Protein AF-K2C8Y6-F1 (afdb_monomer_lite)

Sequence (229 aa):
YFLHGQFRGISYVGRDLIVQPLYLADSTSARYFTDPDEKSTFIKLINKLEKRHLTRNTAPSPVMAKYSRISYDYFTNNYNLIDELFSQDIYPPEIADSDYQSDDLMFNIAKTLILNEPKANLTLYVWKITSYFATPWIFFAFLITLIAIVFRVLIDRDWQPSMKQLFIIASFLFILVNAIIVAIFQTYSPRYFYYTYFLFFCLSGLLANEFLQYRSAIKLEAMPESVKS

Radius of gyration: 24.09 Å; chains: 1; bounding box: 69×44×69 Å

Foldseek 3Di:
DVPPPDPPDDDLQLLLLLLQLLLADAQVLLVLDPDPLLSVLSNVLNVVCLVVLSHQPNPPDPCSVVDLLNVLVSCQVCVVVSSVCCVPPQPDCPRDVDPNVSSVSSNVNSVSSCVVPVVSLVSSLVSQLCVVLVHVVSVVVLVVVLVVLVVCCVVCVVDDDDPVRVLVNVLSVVLNVLSNVCSNRHGDDCVSCPVNVVSVVVVVVVVVVVVVVVVVVVVLVPDDPVPND

pLDDT: mean 84.03, std 13.52, range [35.12, 97.81]

Structure (mmCIF, N/CA/C/O backbone):
data_AF-K2C8Y6-F1
#
_entry.id   AF-K2C8Y6-F1
#
loop_
_atom_site.group_PDB
_atom_site.id
_atom_site.type_symbol
_atom_site.label_atom_id
_atom_site.label_alt_id
_atom_site.label_comp_id
_atom_site.label_asym_id
_atom_site.label_entity_id
_atom_site.label_seq_id
_atom_site.pdbx_PDB_ins_code
_atom_site.Cartn_x
_atom_site.Cartn_y
_atom_site.Cartn_z
_atom_site.occupancy
_atom_site.B_iso_or_equiv
_atom_site.auth_seq_id
_atom_site.auth_comp_id
_atom_site.auth_asym_id
_atom_site.auth_atom_id
_atom_site.pdbx_PDB_model_num
ATOM 1 N N . TYR A 1 1 ? -8.944 -22.364 -11.834 1.00 49.22 1 TYR A N 1
ATOM 2 C CA . TYR A 1 1 ? -9.832 -21.489 -12.628 1.00 49.22 1 TYR A CA 1
ATOM 3 C C . TYR A 1 1 ? -10.462 -22.245 -13.794 1.00 49.22 1 TYR A C 1
ATOM 5 O O . TYR A 1 1 ? -11.640 -22.549 -13.705 1.00 49.22 1 TYR A O 1
ATOM 13 N N . PHE A 1 2 ? -9.688 -22.685 -14.794 1.00 35.12 2 PHE A N 1
ATOM 14 C CA . PHE A 1 2 ? -10.216 -23.454 -15.938 1.00 35.12 2 PHE A CA 1
ATOM 15 C C . PHE A 1 2 ? -10.750 -24.863 -15.620 1.00 35.12 2 PHE A C 1
ATOM 17 O O . PHE A 1 2 ? -11.388 -25.470 -16.468 1.00 35.12 2 PHE A O 1
ATOM 24 N N . LEU A 1 3 ? -10.517 -25.384 -14.410 1.00 44.06 3 LEU A N 1
ATOM 25 C CA . LEU A 1 3 ? -10.924 -26.745 -14.044 1.00 44.06 3 LEU A CA 1
ATOM 26 C C . LEU A 1 3 ? -12.038 -26.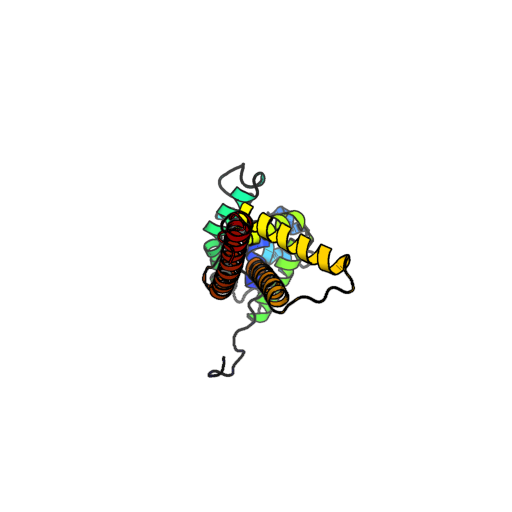824 -12.990 1.00 44.06 3 LEU A C 1
ATOM 28 O O . LEU A 1 3 ? -12.599 -27.901 -12.827 1.00 44.06 3 LEU A O 1
ATOM 32 N N . HIS A 1 4 ? -12.349 -25.755 -12.240 1.00 42.56 4 HIS A N 1
ATOM 33 C CA . HIS A 1 4 ? -13.195 -25.872 -11.028 1.00 42.56 4 HIS A CA 1
ATOM 34 C C . HIS A 1 4 ? -14.391 -24.907 -10.952 1.00 42.56 4 HIS A C 1
ATOM 36 O O . HIS A 1 4 ? -15.096 -24.928 -9.953 1.00 42.56 4 HIS A O 1
ATOM 42 N N . GLY A 1 5 ? -14.651 -24.102 -11.992 1.00 38.34 5 GLY A N 1
ATOM 43 C CA . GLY A 1 5 ? -15.989 -23.586 -12.340 1.00 38.34 5 GLY A CA 1
ATOM 44 C C . GLY A 1 5 ? -16.867 -22.925 -11.264 1.00 38.34 5 GLY A C 1
ATOM 45 O O . GLY A 1 5 ? -18.069 -22.823 -11.481 1.00 38.34 5 GLY A O 1
ATOM 46 N N . GLN A 1 6 ? -16.338 -22.497 -10.116 1.00 36.56 6 GLN A N 1
ATOM 47 C CA . GLN A 1 6 ? -17.143 -21.936 -9.032 1.00 36.56 6 GLN A CA 1
ATOM 48 C C . GLN A 1 6 ? -16.459 -20.718 -8.406 1.00 36.56 6 GLN A C 1
ATOM 50 O O . GLN A 1 6 ? -15.418 -20.831 -7.761 1.00 36.56 6 GLN A O 1
ATOM 55 N N . PHE A 1 7 ? -17.098 -19.554 -8.549 1.00 46.53 7 PHE A N 1
ATOM 56 C CA . PHE A 1 7 ? -16.970 -18.440 -7.609 1.00 46.53 7 PHE A CA 1
ATOM 57 C C . PHE A 1 7 ? -17.699 -18.842 -6.318 1.00 46.53 7 PHE A C 1
ATOM 59 O O . PHE A 1 7 ? -18.855 -18.490 -6.119 1.00 46.53 7 PHE A O 1
ATOM 66 N N . ARG A 1 8 ? -17.078 -19.682 -5.484 1.00 41.47 8 ARG A N 1
ATOM 67 C CA . ARG A 1 8 ? -17.631 -20.054 -4.165 1.00 41.47 8 ARG A CA 1
ATOM 68 C C . ARG A 1 8 ? -16.920 -19.397 -2.985 1.00 41.47 8 ARG A C 1
ATOM 70 O O . ARG A 1 8 ? -17.341 -19.598 -1.856 1.00 41.47 8 ARG A O 1
ATOM 77 N N . GLY A 1 9 ? -15.876 -18.612 -3.236 1.00 49.94 9 GLY A N 1
ATOM 78 C CA . GLY A 1 9 ? -15.309 -17.733 -2.220 1.00 49.94 9 GLY A CA 1
ATOM 79 C C . GLY A 1 9 ? -16.060 -16.412 -2.235 1.00 49.94 9 GLY A C 1
ATOM 80 O O . GLY A 1 9 ? -16.122 -15.765 -3.281 1.00 49.94 9 GLY A O 1
ATOM 81 N N . ILE A 1 10 ? -16.630 -16.025 -1.099 1.00 56.31 10 ILE A N 1
ATOM 82 C CA . ILE A 1 10 ? -17.070 -14.649 -0.881 1.00 56.31 10 ILE A CA 1
ATOM 83 C C . ILE A 1 10 ? -15.837 -13.759 -1.064 1.00 56.31 10 ILE A C 1
ATOM 85 O O . ILE A 1 10 ? -14.724 -14.128 -0.688 1.00 56.31 10 ILE A O 1
ATOM 89 N N . SER A 1 11 ? -16.013 -12.630 -1.742 1.00 61.75 11 SER A N 1
ATOM 90 C CA . SER A 1 11 ? -14.946 -11.653 -1.917 1.00 61.75 11 SER A CA 1
ATOM 91 C C . SER A 1 11 ? -14.617 -11.067 -0.544 1.00 61.75 11 SER A C 1
ATOM 93 O O . SER A 1 11 ? -15.421 -10.304 -0.040 1.00 61.75 11 SER A O 1
ATOM 95 N N . TYR A 1 12 ? -13.479 -11.425 0.057 1.00 77.06 12 TYR A N 1
ATOM 96 C CA . TYR A 1 12 ? -13.045 -10.931 1.378 1.00 77.06 12 TYR A CA 1
ATOM 97 C C . TYR A 1 12 ? -12.349 -9.561 1.282 1.00 77.06 12 TYR A C 1
ATOM 99 O O . TYR A 1 12 ? -11.247 -9.352 1.794 1.00 77.06 12 TYR A O 1
ATOM 107 N N . VAL A 1 13 ? -12.954 -8.641 0.530 1.00 85.62 13 VAL A N 1
ATOM 108 C CA . VAL A 1 13 ? -12.348 -7.343 0.209 1.00 85.62 13 VAL A CA 1
ATOM 109 C C . VAL A 1 13 ? -12.362 -6.428 1.423 1.00 85.62 13 VAL A C 1
ATOM 111 O O . VAL A 1 13 ? -11.361 -5.759 1.680 1.00 85.62 13 VAL A O 1
ATOM 114 N N . GLY A 1 14 ? -13.458 -6.407 2.182 1.00 87.56 14 GLY A N 1
ATOM 115 C CA . GLY A 1 14 ? -13.538 -5.669 3.436 1.00 87.56 14 GLY A CA 1
ATOM 116 C C . GLY A 1 14 ? -12.477 -6.129 4.426 1.00 87.56 14 GLY A C 1
ATOM 117 O O . GLY A 1 14 ? -11.755 -5.296 4.979 1.00 87.56 14 GLY A O 1
ATOM 118 N N . ARG A 1 15 ? -12.304 -7.446 4.570 1.00 84.75 15 ARG A N 1
ATOM 119 C CA . ARG A 1 15 ? -11.255 -8.025 5.419 1.00 84.75 15 ARG A CA 1
ATOM 120 C C . ARG A 1 15 ? -9.846 -7.595 4.999 1.00 84.75 15 ARG A C 1
ATOM 122 O O . ARG A 1 15 ? -9.072 -7.163 5.848 1.00 84.75 15 ARG A O 1
ATOM 129 N N . ASP A 1 16 ? -9.502 -7.682 3.718 1.00 86.81 16 ASP A N 1
ATOM 130 C CA . ASP A 1 16 ? -8.158 -7.303 3.259 1.00 86.81 16 ASP A CA 1
ATOM 131 C C . ASP A 1 16 ? -7.907 -5.787 3.413 1.00 86.81 16 ASP A C 1
ATOM 133 O O . ASP A 1 16 ? -6.801 -5.351 3.751 1.00 86.81 16 ASP A O 1
ATOM 137 N N . LEU A 1 17 ? -8.941 -4.963 3.204 1.00 90.75 17 LEU A N 1
ATOM 138 C CA . LEU A 1 17 ? -8.839 -3.504 3.258 1.00 90.75 17 LEU A CA 1
ATOM 139 C C . LEU A 1 17 ? -8.790 -2.931 4.677 1.00 90.75 17 LEU A C 1
ATOM 141 O O . LEU A 1 17 ? -8.226 -1.851 4.855 1.00 90.75 17 LEU A O 1
ATOM 145 N N . ILE A 1 18 ? -9.363 -3.602 5.680 1.00 91.69 18 ILE A N 1
ATOM 146 C CA . ILE A 1 18 ? -9.527 -3.036 7.030 1.00 91.69 18 ILE A CA 1
ATOM 147 C C . ILE A 1 18 ? -8.229 -3.014 7.854 1.00 91.69 18 ILE A C 1
ATOM 149 O O . ILE A 1 18 ? -8.060 -2.168 8.735 1.00 91.69 18 ILE A O 1
ATOM 153 N N . VAL A 1 19 ? -7.275 -3.898 7.547 1.00 92.56 19 VAL A N 1
ATOM 154 C CA . VAL A 1 19 ? -6.048 -4.107 8.338 1.00 92.56 19 VAL A CA 1
ATOM 155 C C . VAL A 1 19 ? -5.219 -2.826 8.487 1.00 92.56 19 VAL A C 1
ATOM 157 O O . VAL A 1 19 ? -4.841 -2.432 9.591 1.00 92.56 19 VAL A O 1
ATOM 160 N N . GLN A 1 20 ? -4.938 -2.150 7.373 1.00 94.56 20 GLN A N 1
ATOM 161 C CA . GLN A 1 20 ? -4.154 -0.913 7.360 1.00 94.56 20 GLN A CA 1
ATOM 162 C C . GLN A 1 20 ? -4.838 0.256 8.097 1.00 94.56 20 GLN A C 1
ATOM 164 O O . GLN A 1 20 ? -4.192 0.860 8.957 1.00 94.56 20 GLN A O 1
ATOM 169 N N . PRO A 1 21 ? -6.094 0.627 7.787 1.00 95.31 21 PRO A N 1
ATOM 170 C CA . PRO A 1 21 ? -6.748 1.729 8.476 1.00 95.31 21 PRO A CA 1
ATOM 171 C C . PRO A 1 21 ? -6.904 1.471 9.978 1.00 95.31 21 PRO A C 1
ATOM 173 O O . PRO A 1 21 ? -6.733 2.408 10.753 1.00 95.31 21 PRO A O 1
ATOM 176 N N . LEU A 1 22 ? -7.136 0.227 10.413 1.00 94.19 22 LEU A N 1
ATOM 177 C CA . LEU A 1 22 ? -7.167 -0.104 11.842 1.00 94.19 22 LEU A CA 1
ATOM 178 C C . LEU A 1 22 ? -5.806 0.019 12.520 1.00 94.19 22 LEU A C 1
ATOM 180 O O . LEU A 1 22 ? -5.734 0.530 13.633 1.00 94.19 22 LEU A O 1
ATOM 184 N N . TYR A 1 23 ? -4.725 -0.393 11.852 1.00 94.62 23 TYR A N 1
ATOM 185 C CA . TYR A 1 23 ? -3.371 -0.154 12.354 1.00 94.62 23 TYR A CA 1
ATOM 186 C C . TYR A 1 23 ? -3.110 1.344 12.598 1.00 94.62 23 TYR A C 1
ATOM 188 O O . TYR A 1 23 ? -2.446 1.713 13.568 1.00 94.62 23 TYR A O 1
ATOM 196 N N . LEU A 1 24 ? -3.622 2.210 11.719 1.00 94.50 24 LEU A N 1
ATOM 197 C CA . LEU A 1 24 ? -3.427 3.660 11.790 1.00 94.50 24 LEU A CA 1
ATOM 198 C C . LEU A 1 24 ? -4.369 4.370 12.773 1.00 94.50 24 LEU A C 1
ATOM 200 O O . LEU A 1 24 ? -4.043 5.481 13.200 1.00 94.50 24 LEU A O 1
ATOM 204 N N . ALA A 1 25 ? -5.507 3.757 13.096 1.00 95.12 25 ALA A N 1
ATOM 205 C CA . ALA A 1 25 ? -6.533 4.307 13.970 1.00 95.12 25 ALA A CA 1
ATOM 206 C C . ALA A 1 25 ? -6.161 4.217 15.463 1.00 95.12 25 ALA A C 1
ATOM 208 O O . ALA A 1 25 ? -5.199 3.562 15.869 1.00 95.12 25 ALA A O 1
ATOM 209 N N . ASP A 1 26 ? -6.966 4.889 16.281 1.00 94.00 26 ASP A N 1
ATOM 210 C CA . ASP A 1 26 ? -6.971 4.809 17.742 1.00 94.00 26 ASP A CA 1
ATOM 211 C C . ASP A 1 26 ? -8.402 4.912 18.281 1.00 94.00 26 ASP A C 1
ATOM 213 O O . ASP A 1 26 ? -9.347 5.169 17.526 1.00 94.00 26 ASP A O 1
ATOM 217 N N . SER A 1 27 ? -8.576 4.741 19.591 1.00 93.62 27 SER A N 1
ATOM 218 C CA . SER A 1 27 ? -9.888 4.834 20.245 1.00 93.62 27 SER A CA 1
ATOM 219 C C . SER A 1 27 ? -10.672 6.120 19.920 1.00 93.62 27 SER A C 1
ATOM 221 O O . SER A 1 27 ? -11.904 6.092 19.855 1.00 93.62 27 SER A O 1
ATOM 223 N N . THR A 1 28 ? -9.999 7.241 19.627 1.00 95.94 28 THR A N 1
ATOM 224 C CA . THR A 1 28 ? -10.656 8.517 19.295 1.00 95.94 28 THR A CA 1
ATOM 225 C C . THR A 1 28 ? -11.308 8.509 17.913 1.00 95.94 28 THR A C 1
ATOM 227 O O . THR A 1 28 ? -12.266 9.251 17.678 1.00 95.94 28 THR A O 1
ATOM 230 N N . SER A 1 29 ? -10.864 7.615 17.025 1.00 96.94 29 SER A N 1
ATOM 231 C CA . SER A 1 29 ? -11.430 7.418 15.685 1.00 96.94 29 SER A CA 1
ATOM 232 C C . SER A 1 29 ? -12.867 6.879 15.723 1.00 96.94 29 SER A C 1
ATOM 234 O O . SER A 1 29 ? -13.591 6.993 14.738 1.00 96.94 29 SER A O 1
ATOM 236 N N . ALA A 1 30 ? -13.346 6.404 16.882 1.00 97.25 30 ALA A N 1
ATOM 237 C CA . ALA A 1 30 ? -14.742 6.009 17.089 1.00 97.25 30 ALA A CA 1
ATOM 238 C C . ALA A 1 30 ? -15.748 7.144 16.802 1.00 97.25 30 ALA A C 1
ATOM 240 O O . ALA A 1 30 ? -16.928 6.885 16.570 1.00 97.25 30 ALA A O 1
ATOM 241 N N . ARG A 1 31 ? -15.299 8.409 16.822 1.00 97.62 31 ARG A N 1
ATOM 242 C CA . ARG A 1 31 ? -16.118 9.582 16.475 1.00 97.62 31 ARG A CA 1
ATOM 243 C C . ARG A 1 31 ? -16.479 9.671 14.989 1.00 97.62 31 ARG A C 1
ATOM 245 O O . ARG A 1 31 ? -17.378 10.430 14.651 1.00 97.62 31 ARG A O 1
ATOM 252 N N . TYR A 1 32 ? -15.768 8.948 14.120 1.00 97.81 32 TYR A N 1
ATOM 253 C CA . TYR A 1 32 ? -16.000 8.966 12.673 1.00 97.81 32 TYR A CA 1
ATOM 254 C C . TYR A 1 32 ? -17.232 8.151 12.261 1.00 97.81 32 TYR A C 1
ATOM 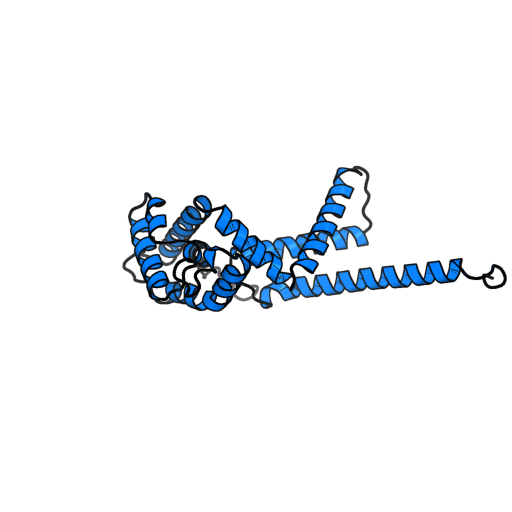256 O O . TYR A 1 32 ? -17.750 8.348 11.166 1.00 97.81 32 TYR A O 1
ATOM 264 N N . PHE A 1 33 ? -17.712 7.264 13.134 1.00 97.50 33 PHE A N 1
ATOM 265 C CA . PHE A 1 33 ? -18.804 6.342 12.842 1.00 97.50 33 PHE A CA 1
ATOM 266 C C . PHE A 1 33 ? -20.137 6.887 13.352 1.00 97.50 33 PHE A C 1
ATOM 268 O O . PHE A 1 33 ? -20.307 7.139 14.550 1.00 97.50 33 PHE A O 1
ATOM 275 N N . THR A 1 34 ? -21.083 7.050 12.429 1.00 96.25 34 THR A N 1
ATOM 276 C CA . THR A 1 34 ? -22.482 7.384 12.731 1.00 96.25 34 THR A CA 1
ATOM 277 C C . THR A 1 34 ? -23.330 6.139 12.948 1.00 96.25 34 THR A C 1
ATOM 279 O O . THR A 1 34 ? -24.248 6.171 13.763 1.00 96.25 34 THR A O 1
ATOM 282 N N . ASP A 1 35 ? -23.017 5.060 12.232 1.00 94.81 35 ASP A N 1
ATOM 283 C CA . ASP A 1 35 ? -23.701 3.782 12.361 1.00 94.81 35 ASP A CA 1
ATOM 284 C C . ASP A 1 35 ? -23.308 3.090 13.688 1.00 94.81 35 ASP A C 1
ATOM 286 O O . ASP A 1 35 ? -22.114 2.999 14.010 1.00 94.81 35 ASP A O 1
ATOM 290 N N . PRO A 1 36 ? -24.284 2.658 14.510 1.00 92.88 36 PRO A N 1
ATOM 291 C CA . PRO A 1 36 ? -24.007 2.074 15.818 1.00 92.88 36 PRO A CA 1
ATOM 292 C C . PRO A 1 36 ? -23.311 0.709 15.734 1.00 92.88 36 PRO A C 1
ATOM 294 O O . PRO A 1 36 ? -22.500 0.406 16.617 1.00 92.88 36 PRO A O 1
ATOM 297 N N . ASP A 1 37 ? -23.567 -0.079 14.690 1.00 89.94 37 ASP A N 1
ATOM 298 C CA . ASP A 1 37 ? -22.998 -1.415 14.510 1.00 89.94 37 ASP A CA 1
ATOM 299 C C . ASP A 1 37 ? -21.550 -1.318 14.024 1.00 89.94 37 ASP A C 1
ATOM 301 O O . ASP A 1 37 ? -20.662 -1.957 14.601 1.00 89.94 37 ASP A O 1
ATOM 305 N N . GLU A 1 38 ? -21.269 -0.427 13.066 1.00 92.94 38 GLU A N 1
ATOM 306 C CA . GLU A 1 38 ? -19.902 -0.078 12.659 1.00 92.94 38 GLU A CA 1
ATOM 307 C C . GLU A 1 38 ? -19.092 0.436 13.849 1.00 92.94 38 GLU A C 1
ATOM 309 O O . GLU A 1 38 ? -17.972 -0.019 14.092 1.00 92.94 38 GLU A O 1
ATOM 314 N N . LYS A 1 39 ? -19.665 1.358 14.634 1.00 95.25 39 LYS A N 1
ATOM 315 C CA . LYS A 1 39 ? -18.992 1.962 15.788 1.00 95.25 39 LYS A CA 1
ATOM 316 C C . LYS A 1 39 ? -18.701 0.943 16.884 1.00 95.25 39 LYS A C 1
ATOM 318 O O . LYS A 1 39 ? -17.586 0.905 17.406 1.00 95.25 39 LYS A O 1
ATOM 323 N N . SER A 1 40 ? -19.695 0.136 17.252 1.00 91.94 40 SER A N 1
ATOM 324 C CA . SER A 1 40 ? -19.560 -0.922 18.258 1.00 91.94 40 SER A CA 1
ATOM 325 C C . SER A 1 40 ? -18.496 -1.930 17.838 1.00 91.94 40 SER A C 1
ATOM 327 O O . SER A 1 40 ? -17.604 -2.267 18.623 1.00 91.94 40 SER A O 1
ATOM 329 N N . THR A 1 41 ? -18.533 -2.342 16.571 1.00 89.94 41 THR A N 1
ATOM 330 C CA . THR A 1 41 ? -17.548 -3.250 15.988 1.00 89.94 41 THR A CA 1
ATOM 331 C C . THR A 1 41 ? -16.164 -2.623 16.024 1.00 89.94 41 THR A C 1
ATOM 333 O O . THR A 1 41 ? -15.279 -3.183 16.664 1.00 89.94 41 THR A O 1
ATOM 336 N N . PHE A 1 42 ? -15.981 -1.422 15.470 1.00 93.50 42 PHE A N 1
ATOM 337 C CA . PHE A 1 42 ? -14.714 -0.691 15.505 1.00 93.50 42 PHE A CA 1
ATOM 338 C C . PHE A 1 42 ? -14.119 -0.615 16.918 1.00 93.50 42 PHE A C 1
ATOM 340 O O . PHE A 1 42 ? -12.950 -0.950 17.101 1.00 93.50 42 PHE A O 1
ATOM 347 N N . ILE A 1 43 ? -14.918 -0.244 17.927 1.00 94.19 43 ILE A N 1
ATOM 348 C CA . ILE A 1 43 ? -14.467 -0.159 19.325 1.00 94.19 43 ILE A CA 1
ATOM 349 C C . ILE A 1 43 ? -13.969 -1.521 19.829 1.00 94.19 43 ILE A C 1
ATOM 351 O O . ILE A 1 43 ? -12.917 -1.598 20.467 1.00 94.19 43 ILE A O 1
ATOM 355 N N . LYS A 1 44 ? -14.683 -2.614 19.533 1.00 91.06 44 LYS A N 1
ATOM 356 C CA . LYS A 1 44 ? -14.224 -3.968 19.885 1.00 91.06 44 LYS A CA 1
ATOM 357 C C . LYS A 1 44 ? -12.878 -4.282 19.224 1.00 91.06 44 LYS A C 1
ATOM 359 O O . LYS A 1 44 ? -11.994 -4.820 19.891 1.00 91.06 44 LYS A O 1
ATOM 364 N N . LEU A 1 45 ? -12.708 -3.935 17.946 1.00 90.50 45 LEU A N 1
ATOM 365 C CA . LEU A 1 45 ? -11.494 -4.249 17.181 1.00 90.50 45 LEU A CA 1
ATOM 366 C C . LEU A 1 45 ? -10.296 -3.449 17.672 1.00 90.50 45 LEU A C 1
ATOM 368 O O . LEU A 1 45 ? -9.245 -4.022 17.965 1.00 90.50 45 LEU A O 1
ATOM 372 N N . ILE A 1 46 ? -10.466 -2.135 17.812 1.00 93.81 46 ILE A N 1
ATOM 373 C CA . ILE A 1 46 ? -9.381 -1.251 18.220 1.00 93.81 46 ILE A CA 1
ATOM 374 C C . ILE A 1 46 ? -8.915 -1.585 19.637 1.00 93.81 46 ILE A C 1
ATOM 376 O O . ILE A 1 46 ? -7.718 -1.721 19.853 1.00 93.81 46 ILE A O 1
ATOM 380 N N . ASN A 1 47 ? -9.831 -1.880 20.567 1.00 92.88 47 ASN A N 1
ATOM 381 C CA . ASN A 1 47 ? -9.470 -2.278 21.929 1.00 92.88 47 ASN A CA 1
ATOM 382 C C . ASN A 1 47 ? -8.644 -3.574 21.962 1.00 92.88 47 ASN A C 1
ATOM 384 O O . ASN A 1 47 ? -7.708 -3.695 22.755 1.00 92.88 47 ASN A O 1
ATOM 388 N N . LYS A 1 48 ? -8.966 -4.555 21.104 1.00 91.06 48 LYS A N 1
ATOM 389 C CA . LYS A 1 48 ? -8.177 -5.792 20.985 1.00 91.06 48 LYS A CA 1
ATOM 390 C C . LYS A 1 48 ? -6.767 -5.505 20.464 1.00 91.06 48 LYS A C 1
ATOM 392 O O . LYS A 1 48 ? -5.802 -6.029 21.024 1.00 91.06 48 LYS A O 1
ATOM 397 N N . LEU A 1 49 ? -6.649 -4.676 19.427 1.00 92.25 49 LEU A N 1
ATOM 398 C CA . LEU A 1 49 ? -5.361 -4.295 18.843 1.00 92.25 49 LEU A CA 1
ATOM 399 C C . LEU A 1 49 ? -4.509 -3.492 19.830 1.00 92.25 49 LEU A C 1
ATOM 401 O O . LEU A 1 49 ? -3.346 -3.825 20.042 1.00 92.25 49 LEU A O 1
ATOM 405 N N . GLU A 1 50 ? -5.095 -2.486 20.476 1.00 93.00 50 GLU A N 1
ATOM 406 C CA . GLU A 1 50 ? -4.429 -1.627 21.457 1.00 93.00 50 GLU A CA 1
ATOM 407 C C . GLU A 1 50 ? -3.924 -2.432 22.661 1.00 93.00 50 GLU A C 1
ATOM 409 O O . GLU A 1 50 ? -2.772 -2.279 23.063 1.00 93.00 50 GLU A O 1
ATOM 414 N N . LYS A 1 51 ? -4.726 -3.377 23.175 1.00 92.19 51 LYS A N 1
ATOM 415 C CA . LYS A 1 51 ? -4.315 -4.286 24.261 1.00 92.19 51 LYS A CA 1
ATOM 416 C C . LYS A 1 51 ? -3.109 -5.156 23.890 1.00 92.19 51 LYS A C 1
ATOM 418 O O . LYS A 1 51 ? -2.364 -5.575 24.772 1.00 92.19 51 LYS A O 1
ATOM 423 N N . ARG A 1 52 ? -2.925 -5.455 22.601 1.00 91.88 52 ARG A N 1
ATOM 424 C CA . ARG A 1 52 ? -1.786 -6.226 22.078 1.00 91.88 52 ARG A CA 1
ATOM 425 C C . ARG A 1 52 ? -0.658 -5.346 21.532 1.00 91.88 52 ARG A C 1
ATOM 427 O O . ARG A 1 52 ? 0.297 -5.886 20.985 1.00 91.88 52 ARG A O 1
ATOM 434 N N . HIS A 1 53 ? -0.744 -4.025 21.691 1.00 92.94 53 HIS A N 1
ATOM 435 C CA . HIS A 1 53 ? 0.209 -3.051 21.152 1.00 92.94 53 HIS A CA 1
ATOM 436 C C . HIS A 1 53 ? 0.323 -3.046 19.619 1.00 92.94 53 HIS A C 1
ATOM 438 O O . HIS A 1 53 ? 1.335 -2.612 19.083 1.00 92.94 53 HIS A O 1
ATOM 444 N N . LEU A 1 54 ? -0.708 -3.505 18.903 1.00 92.81 54 LEU A N 1
ATOM 445 C CA . LEU A 1 54 ? -0.692 -3.704 17.448 1.00 92.81 54 LEU A CA 1
ATOM 446 C C . LEU A 1 54 ? -1.188 -2.491 16.641 1.00 92.81 54 LEU A C 1
ATOM 448 O O . LEU A 1 54 ? -1.367 -2.603 15.430 1.00 92.81 54 LEU A O 1
ATOM 452 N N . THR A 1 55 ? -1.406 -1.334 17.272 1.00 92.94 55 THR A N 1
ATOM 453 C CA . THR A 1 55 ? -1.721 -0.078 16.565 1.00 92.94 55 THR A CA 1
ATOM 454 C C . THR A 1 55 ? -0.502 0.834 16.517 1.00 92.94 55 THR A C 1
ATOM 456 O O . THR A 1 55 ? 0.400 0.743 17.352 1.00 92.94 55 THR A O 1
ATOM 459 N N . ARG A 1 56 ? -0.474 1.777 15.571 1.00 91.06 56 ARG A N 1
ATOM 460 C CA . ARG A 1 56 ? 0.602 2.774 15.447 1.00 91.06 56 ARG A CA 1
ATOM 461 C C . ARG A 1 56 ? 0.850 3.525 16.758 1.00 91.06 56 ARG A C 1
ATOM 463 O O . ARG A 1 56 ? 1.997 3.833 17.068 1.00 91.06 56 ARG A O 1
ATOM 470 N N . ASN A 1 57 ? -0.219 3.824 17.495 1.00 87.81 57 ASN A N 1
ATOM 471 C CA . ASN A 1 57 ? -0.174 4.655 18.697 1.00 87.81 57 ASN A CA 1
ATOM 472 C C . ASN A 1 57 ? 0.106 3.856 19.980 1.00 87.81 57 ASN A C 1
ATOM 474 O O . ASN A 1 57 ? 0.530 4.444 20.970 1.00 87.81 57 ASN A O 1
ATOM 478 N N . THR A 1 58 ? -0.102 2.537 19.970 1.00 87.69 58 THR A N 1
ATOM 479 C CA . THR A 1 58 ? 0.183 1.662 21.123 1.00 87.69 58 THR A CA 1
ATOM 480 C C . THR A 1 58 ? 1.473 0.868 20.982 1.00 87.69 58 THR A C 1
ATOM 482 O O . THR A 1 58 ? 1.894 0.227 21.946 1.00 87.69 58 THR A O 1
ATOM 485 N N . ALA A 1 59 ? 2.120 0.933 19.816 1.00 83.69 59 ALA A N 1
ATOM 486 C CA . ALA A 1 59 ? 3.397 0.289 19.574 1.00 83.69 59 ALA A CA 1
ATOM 487 C C . ALA A 1 59 ? 4.475 0.743 20.589 1.00 83.69 59 ALA A C 1
ATOM 489 O O . ALA A 1 59 ? 4.456 1.890 21.043 1.00 83.69 59 ALA A O 1
ATOM 490 N N . PRO A 1 60 ? 5.473 -0.105 20.911 1.00 79.81 60 PRO A N 1
ATOM 491 C CA . PRO A 1 60 ? 6.400 0.120 22.031 1.00 79.81 60 PRO A CA 1
ATOM 492 C C . PRO A 1 60 ? 7.292 1.366 21.925 1.00 79.81 60 PRO A C 1
ATOM 494 O O . PRO A 1 60 ? 7.996 1.706 22.873 1.00 79.81 60 PRO A O 1
ATOM 497 N N . SER A 1 61 ? 7.334 2.017 20.762 1.00 77.56 61 SER A N 1
ATOM 498 C CA . SER A 1 61 ? 8.281 3.086 20.471 1.00 77.56 61 SER A CA 1
ATOM 499 C C . SER A 1 61 ? 7.572 4.427 20.256 1.00 77.56 61 SER A C 1
ATOM 501 O O . SER A 1 61 ? 6.820 4.567 19.291 1.00 77.56 61 SER A O 1
ATOM 503 N N . PRO A 1 62 ? 7.870 5.471 21.055 1.00 67.38 62 PRO A N 1
ATOM 504 C CA . PRO A 1 62 ? 7.239 6.785 20.906 1.00 67.38 62 PRO A CA 1
ATOM 505 C C . PRO A 1 62 ? 7.616 7.488 19.592 1.00 67.38 62 PRO A C 1
ATOM 507 O O . PRO A 1 62 ? 6.955 8.434 19.170 1.00 67.38 62 PRO A O 1
ATOM 510 N N . VAL A 1 63 ? 8.671 7.030 18.907 1.00 74.62 63 VAL A N 1
ATOM 511 C CA . VAL A 1 63 ? 9.088 7.587 17.614 1.00 74.62 63 VAL A CA 1
ATOM 512 C C . VAL A 1 63 ? 8.340 6.975 16.421 1.00 74.62 63 VAL A C 1
ATOM 514 O O . VAL A 1 63 ? 8.444 7.491 15.308 1.00 74.62 63 VAL A O 1
ATOM 517 N N . MET A 1 64 ? 7.548 5.921 16.644 1.00 77.31 64 MET A N 1
ATOM 518 C CA . MET A 1 64 ? 6.790 5.192 15.622 1.00 77.31 64 MET A CA 1
ATOM 519 C C . MET A 1 64 ? 5.819 6.100 14.864 1.00 77.31 64 MET A C 1
ATOM 521 O O . MET A 1 64 ? 5.840 6.142 13.639 1.00 77.31 64 MET A O 1
ATOM 525 N N . ALA A 1 65 ? 5.036 6.905 15.585 1.00 71.06 65 ALA A N 1
ATOM 526 C CA . ALA A 1 65 ? 4.099 7.851 14.981 1.00 71.06 65 ALA A CA 1
ATOM 527 C C . ALA A 1 65 ? 4.801 9.006 14.237 1.00 71.06 65 ALA A C 1
ATOM 529 O O . ALA A 1 65 ? 4.217 9.612 13.340 1.00 71.06 65 ALA A O 1
ATOM 530 N N . LYS A 1 66 ? 6.061 9.303 14.589 1.00 76.94 66 LYS A N 1
ATOM 531 C CA . LYS A 1 66 ? 6.843 10.403 14.006 1.00 76.94 66 LYS A CA 1
ATOM 532 C C . LYS A 1 66 ? 7.570 9.998 12.721 1.00 76.94 66 LYS A C 1
ATOM 534 O O . LYS A 1 66 ? 7.699 10.823 11.818 1.00 76.94 66 LYS A O 1
ATOM 539 N N . TYR A 1 67 ? 8.039 8.754 12.623 1.00 82.88 67 TYR A N 1
ATOM 540 C CA . TYR A 1 67 ? 8.800 8.272 11.468 1.00 82.88 67 TYR A CA 1
ATOM 541 C C . TYR A 1 67 ? 8.025 7.209 10.694 1.00 82.88 67 TYR A C 1
ATOM 543 O O . TYR A 1 67 ? 7.964 6.042 11.077 1.00 82.88 67 TYR A O 1
ATOM 551 N N . SER A 1 68 ? 7.498 7.619 9.541 1.00 82.50 68 SER A N 1
ATOM 552 C CA . SER A 1 68 ? 6.644 6.797 8.678 1.00 82.50 68 SER A CA 1
ATOM 553 C C . SER A 1 68 ? 7.290 5.488 8.221 1.00 82.50 68 SER A C 1
ATOM 555 O O . SER A 1 68 ? 6.602 4.475 8.162 1.00 82.50 68 SER A O 1
ATOM 557 N N . ARG A 1 69 ? 8.609 5.471 7.983 1.00 86.81 69 ARG A N 1
ATOM 558 C CA . ARG A 1 69 ? 9.343 4.232 7.684 1.00 86.81 69 ARG A CA 1
ATOM 559 C C . ARG A 1 69 ? 9.294 3.239 8.842 1.00 86.81 69 ARG A C 1
ATOM 561 O O . ARG A 1 69 ? 8.984 2.079 8.627 1.00 86.81 69 ARG A O 1
ATOM 568 N N . ILE A 1 70 ? 9.566 3.701 10.063 1.00 87.69 70 ILE A N 1
ATOM 569 C CA . ILE A 1 70 ? 9.578 2.821 11.235 1.00 87.69 70 ILE A CA 1
ATOM 570 C C . ILE A 1 70 ? 8.161 2.274 11.453 1.00 87.69 70 ILE A C 1
ATOM 572 O O . ILE A 1 70 ? 8.000 1.069 11.614 1.00 87.69 70 ILE A O 1
ATOM 576 N N . SER A 1 71 ? 7.134 3.133 11.372 1.00 89.62 71 SER A N 1
ATOM 577 C CA . SER A 1 71 ? 5.720 2.721 11.404 1.00 89.62 71 SER A CA 1
ATOM 578 C C . SER A 1 71 ? 5.402 1.654 10.355 1.00 89.62 71 SER A C 1
ATOM 580 O O . SER A 1 71 ? 4.783 0.645 10.683 1.00 89.62 71 SER A O 1
ATOM 582 N N . TYR A 1 72 ? 5.872 1.830 9.120 1.00 91.12 72 TYR A N 1
ATOM 583 C CA . TYR A 1 72 ? 5.697 0.843 8.061 1.00 91.12 72 TYR A CA 1
ATOM 584 C C . TYR A 1 72 ? 6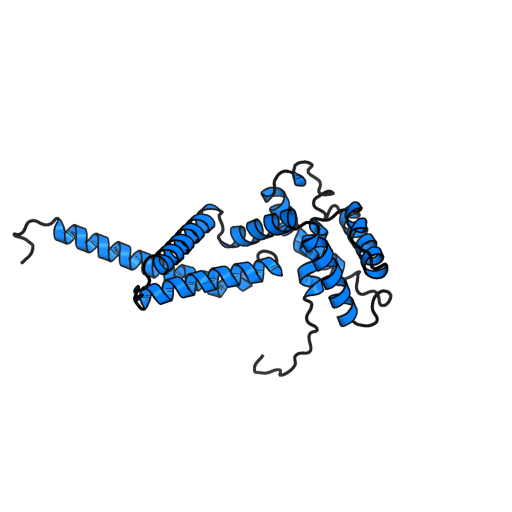.387 -0.497 8.360 1.00 91.12 72 TYR A C 1
ATOM 586 O O . TYR A 1 72 ? 5.778 -1.552 8.172 1.00 91.12 72 TYR A O 1
ATOM 594 N N . ASP A 1 73 ? 7.625 -0.473 8.855 1.00 90.50 73 ASP A N 1
ATOM 595 C CA . ASP A 1 73 ? 8.371 -1.688 9.201 1.00 90.50 73 ASP A CA 1
ATOM 596 C C . ASP A 1 73 ? 7.642 -2.468 10.309 1.00 90.50 73 ASP A C 1
ATOM 598 O O . ASP A 1 73 ? 7.467 -3.684 10.224 1.00 90.50 73 ASP A O 1
ATOM 602 N N . TYR A 1 74 ? 7.133 -1.762 11.321 1.00 92.00 74 TYR A N 1
ATOM 603 C CA . TYR A 1 74 ? 6.335 -2.371 12.382 1.00 92.00 74 TYR A CA 1
ATOM 604 C C . TYR A 1 74 ? 5.015 -2.941 11.866 1.00 92.00 74 TYR A C 1
ATOM 606 O O . TYR A 1 74 ? 4.681 -4.077 12.196 1.00 92.00 74 TYR A O 1
ATOM 614 N N . PHE A 1 75 ? 4.288 -2.190 11.037 1.00 92.56 75 PHE A N 1
ATOM 615 C CA . PHE A 1 75 ? 3.067 -2.667 10.390 1.00 92.56 75 PHE A CA 1
ATOM 616 C C . PHE A 1 75 ? 3.318 -3.958 9.610 1.00 92.56 75 PHE A C 1
ATOM 618 O O . PHE A 1 75 ? 2.592 -4.929 9.778 1.00 92.56 75 PHE A O 1
ATOM 625 N N . THR A 1 76 ? 4.378 -3.995 8.803 1.00 91.19 76 THR A N 1
ATOM 626 C CA . THR A 1 76 ? 4.706 -5.151 7.961 1.00 91.19 76 THR A CA 1
ATOM 627 C C . THR A 1 76 ? 5.060 -6.377 8.798 1.00 91.19 76 THR A C 1
ATOM 629 O O . THR A 1 76 ? 4.539 -7.459 8.542 1.00 91.19 76 THR A O 1
ATOM 632 N N . ASN A 1 77 ? 5.876 -6.207 9.842 1.00 90.81 77 ASN A N 1
ATOM 633 C CA . ASN A 1 77 ? 6.269 -7.303 10.734 1.00 90.81 77 ASN A CA 1
ATOM 634 C C . ASN A 1 77 ? 5.096 -7.873 11.542 1.00 90.81 77 ASN A C 1
ATOM 636 O O . ASN A 1 77 ? 5.132 -9.036 11.936 1.00 90.81 77 ASN A O 1
ATOM 640 N N . ASN A 1 78 ? 4.060 -7.067 11.780 1.00 91.75 78 ASN A N 1
ATOM 641 C CA . ASN A 1 78 ? 2.893 -7.460 12.563 1.00 91.75 78 ASN A CA 1
ATOM 642 C C . ASN A 1 78 ? 1.637 -7.679 11.710 1.00 91.75 78 ASN A C 1
ATOM 644 O O . ASN A 1 78 ? 0.587 -7.985 12.265 1.00 91.75 78 ASN A O 1
ATOM 648 N N . TYR A 1 79 ? 1.720 -7.566 10.380 1.00 90.50 79 TYR A N 1
ATOM 649 C CA . TYR A 1 79 ? 0.552 -7.630 9.499 1.00 90.50 79 TYR A CA 1
ATOM 650 C C . TYR A 1 79 ? -0.244 -8.920 9.686 1.00 90.50 79 TYR A C 1
ATOM 652 O O . TYR A 1 79 ? -1.455 -8.858 9.846 1.00 90.50 79 TYR A O 1
ATOM 660 N N . ASN A 1 80 ? 0.436 -10.069 9.744 1.00 88.12 80 ASN A N 1
ATOM 661 C CA . ASN A 1 80 ? -0.229 -11.358 9.943 1.00 88.12 80 ASN A CA 1
ATOM 662 C C . ASN A 1 80 ? -0.898 -11.459 11.319 1.00 88.12 80 ASN A C 1
ATOM 664 O O . ASN A 1 80 ? -1.964 -12.044 11.418 1.00 88.12 80 ASN A O 1
ATOM 668 N N . LEU A 1 81 ? -0.309 -10.870 12.368 1.00 89.56 81 LEU A N 1
ATOM 669 C CA . LEU A 1 81 ? -0.913 -10.852 13.707 1.00 89.56 81 LEU A CA 1
ATOM 670 C C . LEU A 1 81 ? -2.151 -9.957 13.751 1.00 89.56 81 LEU A C 1
ATOM 672 O O . LEU A 1 81 ? -3.113 -10.261 14.452 1.00 89.56 81 LEU A O 1
ATOM 676 N N . ILE A 1 82 ? -2.112 -8.848 13.008 1.00 89.12 82 ILE A N 1
ATOM 677 C CA . ILE A 1 82 ? -3.262 -7.971 12.831 1.00 89.12 82 ILE A CA 1
ATOM 678 C C . ILE A 1 82 ? -4.332 -8.750 12.047 1.00 89.12 82 ILE A C 1
ATOM 680 O O . ILE A 1 82 ? -5.416 -8.924 12.582 1.00 89.12 82 ILE A O 1
ATOM 684 N N . ASP A 1 83 ? -4.026 -9.322 10.875 1.00 86.81 83 ASP A N 1
ATOM 685 C CA . ASP A 1 83 ? -4.970 -10.118 10.060 1.00 86.81 83 ASP A CA 1
ATOM 686 C C . ASP A 1 83 ? -5.583 -11.327 10.816 1.00 86.81 83 ASP A C 1
ATOM 688 O O . ASP A 1 83 ? -6.783 -11.612 10.738 1.00 86.81 83 ASP A O 1
ATOM 692 N N . GLU A 1 84 ? -4.782 -12.036 11.612 1.00 83.50 84 GLU A N 1
ATOM 693 C CA . GLU A 1 84 ? -5.218 -13.212 12.376 1.00 83.50 84 GLU A CA 1
ATOM 694 C C . GLU A 1 84 ? -6.285 -12.864 13.423 1.00 83.50 84 GLU A C 1
ATOM 696 O O . GLU A 1 84 ? -7.232 -13.632 13.618 1.00 83.50 84 GLU A O 1
ATOM 701 N N . LEU A 1 85 ? -6.206 -11.673 14.029 1.00 79.00 85 LEU A N 1
ATOM 702 C CA . LEU A 1 85 ? -7.230 -11.185 14.958 1.00 79.00 85 LEU A CA 1
ATOM 703 C C . LEU A 1 85 ? -8.605 -11.035 14.305 1.00 79.00 85 LEU A C 1
ATOM 705 O O . LEU A 1 85 ? -9.610 -11.089 15.011 1.00 79.00 85 LEU A O 1
ATOM 709 N N . PHE A 1 86 ? -8.675 -10.883 12.981 1.00 73.75 86 PHE A N 1
ATOM 710 C CA . PHE A 1 86 ? -9.952 -10.873 12.266 1.00 73.75 86 PHE A CA 1
ATOM 711 C C . PHE A 1 86 ? -10.398 -12.271 11.842 1.00 73.75 86 PHE A C 1
ATOM 713 O O . PHE A 1 86 ? -11.594 -12.532 11.733 1.00 73.75 86 PHE A O 1
ATOM 720 N N . SER A 1 87 ? -9.447 -13.190 11.681 1.00 66.06 87 SER A N 1
ATOM 721 C CA . SER A 1 87 ? -9.691 -14.578 11.276 1.00 66.06 87 SER A CA 1
ATOM 722 C C . SER A 1 87 ? -10.349 -15.418 12.370 1.00 66.06 87 SER A C 1
ATOM 724 O O . SER A 1 87 ? -11.151 -16.295 12.066 1.00 66.06 87 SER A O 1
ATOM 726 N N . GLN A 1 88 ? -9.973 -15.190 13.631 1.00 61.34 88 GLN A N 1
ATOM 727 C CA . GLN A 1 88 ? -10.357 -16.053 14.757 1.00 61.34 88 GLN A CA 1
ATOM 728 C C . GLN A 1 88 ? -11.527 -15.501 15.584 1.00 61.34 88 GLN A C 1
ATOM 730 O O . GLN A 1 88 ? -12.188 -16.254 16.289 1.00 61.34 88 GLN A O 1
ATOM 735 N N . ASP A 1 89 ? -11.786 -14.193 15.496 1.00 52.75 89 ASP A N 1
ATOM 736 C CA . ASP A 1 89 ? -12.361 -13.443 16.620 1.00 52.75 89 ASP A CA 1
ATOM 737 C C . ASP A 1 89 ? -13.486 -12.456 16.223 1.00 52.75 89 ASP A C 1
ATOM 739 O O . ASP A 1 89 ? -14.105 -11.859 17.109 1.00 52.75 89 ASP A O 1
ATOM 743 N N . ILE A 1 90 ? -13.726 -12.243 14.917 1.00 52.81 90 ILE A N 1
ATOM 744 C CA . ILE A 1 90 ? -14.735 -11.305 14.348 1.00 52.81 90 ILE A CA 1
ATOM 745 C C . ILE A 1 90 ? -15.690 -12.012 13.369 1.00 52.81 90 ILE A C 1
ATOM 747 O O . ILE A 1 90 ? -16.613 -11.415 12.827 1.00 52.81 90 ILE A O 1
ATOM 751 N N . TYR A 1 91 ? -15.567 -13.333 13.271 1.00 53.41 91 TYR A N 1
ATOM 752 C CA . TYR A 1 91 ? -16.668 -14.199 12.865 1.00 53.41 91 TYR A CA 1
ATOM 753 C C . TYR A 1 91 ? -17.429 -14.777 14.078 1.00 53.41 91 TYR A C 1
ATOM 755 O O . TYR A 1 91 ? -17.733 -15.971 14.060 1.00 53.41 91 TYR A O 1
ATOM 763 N N . PRO A 1 92 ? -17.744 -14.045 15.177 1.00 46.94 92 PRO A N 1
ATOM 764 C CA . PRO A 1 92 ? -18.779 -14.552 16.043 1.00 46.94 92 PRO A CA 1
ATOM 765 C C . PRO A 1 92 ? -20.105 -14.400 15.277 1.00 46.94 92 PRO A C 1
ATOM 767 O O . PRO A 1 92 ? -20.351 -13.342 14.688 1.00 46.94 92 PRO A O 1
ATOM 770 N N . PRO A 1 93 ? -21.001 -15.392 15.335 1.00 49.38 93 PRO A N 1
ATOM 771 C CA . PRO A 1 93 ? -22.366 -15.302 14.803 1.00 49.38 93 PRO A CA 1
ATOM 772 C C . PRO A 1 93 ? -23.231 -14.204 15.470 1.00 49.38 93 PRO A C 1
ATOM 774 O O . PRO A 1 93 ? -24.440 -14.178 15.298 1.00 49.38 93 PRO A O 1
ATOM 777 N N . GLU A 1 94 ? -22.631 -13.306 16.259 1.00 51.72 94 GLU A N 1
ATOM 778 C CA . GLU A 1 94 ? -23.281 -12.240 17.026 1.00 51.72 94 GLU A CA 1
ATOM 779 C C . GLU A 1 94 ? -23.327 -10.885 16.296 1.00 51.72 94 GLU A C 1
ATOM 781 O O . GLU A 1 94 ? -24.017 -9.984 16.765 1.00 51.72 94 GLU A O 1
ATOM 786 N N . ILE A 1 95 ? -22.561 -10.695 15.211 1.00 55.62 95 ILE A N 1
ATOM 787 C CA . ILE A 1 95 ? -22.414 -9.386 14.530 1.00 55.62 95 ILE A CA 1
ATOM 788 C C . ILE A 1 95 ? -22.978 -9.411 13.100 1.00 55.62 95 ILE A C 1
ATOM 790 O O . ILE A 1 95 ? -23.396 -8.379 12.585 1.00 55.62 95 ILE A O 1
ATOM 794 N N . ALA A 1 96 ? -23.015 -10.580 12.460 1.00 57.34 96 ALA A N 1
ATOM 795 C CA . ALA A 1 96 ? -23.487 -10.749 11.094 1.00 57.34 96 ALA A CA 1
ATOM 796 C C . ALA A 1 96 ? -24.025 -12.173 10.900 1.00 57.34 96 ALA A C 1
ATOM 798 O O . ALA A 1 96 ? -23.352 -13.142 11.250 1.00 57.34 96 ALA A O 1
ATOM 799 N N . ASP A 1 97 ? -25.205 -12.303 10.290 1.00 62.94 97 ASP A N 1
ATOM 800 C CA . ASP A 1 97 ? -25.851 -13.592 9.997 1.00 62.94 97 ASP A CA 1
ATOM 801 C C . ASP A 1 97 ? -25.139 -14.356 8.864 1.00 62.94 97 ASP A C 1
ATOM 803 O O . ASP A 1 97 ? -25.435 -15.520 8.591 1.00 62.94 97 ASP A O 1
ATOM 807 N N . SER A 1 98 ? -24.206 -13.698 8.164 1.00 74.25 98 SER A N 1
ATOM 808 C CA . SER A 1 98 ? -23.442 -14.282 7.063 1.00 74.25 98 SER A CA 1
ATOM 809 C C . SER A 1 98 ? -22.062 -13.649 6.892 1.00 74.25 98 SER A C 1
ATOM 811 O O . SER A 1 98 ? -21.859 -12.464 7.158 1.00 74.25 98 SER A O 1
ATOM 813 N N . ASP A 1 99 ? -21.137 -14.421 6.325 1.00 76.81 99 ASP A N 1
ATOM 814 C CA . ASP A 1 99 ? -19.805 -13.966 5.911 1.00 76.81 99 ASP A CA 1
ATOM 815 C C . ASP A 1 99 ? -19.841 -12.712 5.017 1.00 76.81 99 ASP A C 1
ATOM 817 O O . ASP A 1 99 ? -18.962 -11.859 5.104 1.00 76.81 99 ASP A O 1
ATOM 821 N N . TYR A 1 100 ? -20.875 -12.571 4.182 1.00 81.31 100 TYR A N 1
ATOM 822 C CA . TYR A 1 100 ? -21.060 -11.404 3.317 1.00 81.31 100 TYR A CA 1
ATOM 823 C C . TYR A 1 100 ? -21.330 -10.124 4.115 1.00 81.31 100 TYR A C 1
ATOM 825 O O . TYR A 1 100 ? -20.736 -9.087 3.840 1.00 81.31 100 TYR A O 1
ATOM 833 N N . GLN A 1 101 ? -22.213 -10.196 5.114 1.00 82.69 101 GLN A N 1
ATOM 834 C CA . GLN A 1 101 ? -22.520 -9.052 5.975 1.00 82.69 101 GLN A CA 1
ATOM 835 C C . GLN A 1 101 ? -21.302 -8.640 6.810 1.00 82.69 101 GLN A C 1
ATOM 837 O O . GLN A 1 101 ? -21.077 -7.451 7.016 1.00 82.69 101 GLN A O 1
ATOM 842 N N . SER A 1 102 ? -20.492 -9.610 7.246 1.00 81.94 102 SER A N 1
ATOM 843 C CA . SER A 1 102 ? -19.233 -9.328 7.942 1.00 81.94 102 SER A CA 1
ATOM 844 C C . SER A 1 102 ? -18.239 -8.597 7.033 1.00 81.94 102 SER A C 1
ATOM 846 O O . SER A 1 102 ? -17.671 -7.583 7.440 1.00 81.94 102 SER A O 1
ATOM 848 N N . ASP A 1 103 ? -18.070 -9.045 5.783 1.00 85.12 103 ASP A N 1
ATOM 849 C CA . ASP A 1 103 ? -17.178 -8.366 4.835 1.00 85.12 103 ASP A CA 1
ATOM 850 C C . ASP A 1 103 ? -17.667 -6.953 4.480 1.00 85.12 103 ASP A C 1
ATOM 852 O O . ASP A 1 103 ? -16.863 -6.022 4.475 1.00 85.12 103 ASP A O 1
ATOM 856 N N . ASP A 1 104 ? -18.973 -6.758 4.266 1.00 88.19 104 ASP A N 1
ATOM 857 C CA . ASP A 1 104 ? -19.549 -5.433 3.993 1.00 88.19 104 ASP A CA 1
ATOM 858 C C . ASP A 1 104 ? -19.362 -4.474 5.180 1.00 88.19 104 ASP A C 1
ATOM 860 O O . ASP A 1 104 ? -18.909 -3.340 5.011 1.00 88.19 104 ASP A O 1
ATOM 864 N N . LEU A 1 105 ? -19.595 -4.954 6.407 1.00 89.50 105 LEU A N 1
ATOM 865 C CA . LEU A 1 105 ? -19.336 -4.190 7.626 1.00 89.50 105 LEU A CA 1
ATOM 866 C C . LEU A 1 105 ? -17.856 -3.798 7.737 1.00 89.50 105 LEU A C 1
ATOM 868 O O . LEU A 1 105 ? -17.533 -2.639 8.010 1.00 89.50 105 LEU A O 1
ATOM 872 N N . MET A 1 106 ? -16.937 -4.736 7.484 1.00 89.75 106 MET A N 1
ATOM 873 C CA . MET A 1 106 ? -15.499 -4.453 7.493 1.00 89.75 106 MET A CA 1
ATOM 874 C C . MET A 1 106 ? -15.103 -3.453 6.405 1.00 89.75 106 MET A C 1
ATOM 876 O O . MET A 1 106 ? -14.292 -2.559 6.656 1.00 89.75 106 MET A O 1
ATOM 880 N N . PHE A 1 107 ? -15.689 -3.570 5.214 1.00 92.44 107 PHE A N 1
ATOM 881 C CA . PHE A 1 107 ? -15.472 -2.648 4.108 1.00 92.44 107 PHE A CA 1
ATOM 882 C C . PHE A 1 107 ? -15.918 -1.230 4.466 1.00 92.44 107 PHE A C 1
ATOM 884 O O . PHE A 1 107 ? -15.161 -0.277 4.258 1.00 92.44 107 PHE A O 1
ATOM 891 N N . ASN A 1 108 ? -17.107 -1.080 5.054 1.00 94.50 108 ASN A N 1
ATOM 892 C CA . ASN A 1 108 ? -17.623 0.217 5.480 1.00 94.50 108 ASN A CA 1
ATOM 893 C C . ASN A 1 108 ? -16.756 0.825 6.588 1.00 94.50 108 ASN A C 1
ATOM 895 O O . ASN A 1 108 ? -16.390 2.002 6.499 1.00 94.50 108 ASN A O 1
ATOM 899 N N . ILE A 1 109 ? -16.293 0.014 7.546 1.00 95.06 109 ILE A N 1
ATOM 900 C CA . ILE A 1 109 ? -15.348 0.478 8.567 1.00 95.06 109 ILE A CA 1
ATOM 901 C C . ILE A 1 109 ? -14.036 0.957 7.932 1.00 95.06 109 ILE A C 1
ATOM 903 O O . ILE A 1 109 ? -13.570 2.065 8.220 1.00 95.06 109 ILE A O 1
ATOM 907 N N . ALA A 1 110 ? -13.448 0.153 7.042 1.00 95.38 110 ALA A N 1
ATOM 908 C CA . ALA A 1 110 ? -12.211 0.488 6.342 1.00 95.38 110 ALA A CA 1
ATOM 909 C C . ALA A 1 110 ? -12.354 1.796 5.553 1.00 95.38 110 ALA A C 1
ATOM 911 O O . ALA A 1 110 ? -11.520 2.696 5.673 1.00 95.38 110 ALA A O 1
ATOM 912 N N . LYS A 1 111 ? -13.445 1.932 4.793 1.00 96.62 111 LYS A N 1
ATOM 913 C CA . LYS A 1 111 ? -13.779 3.125 4.013 1.00 96.62 111 LYS A CA 1
ATOM 914 C C . LYS A 1 111 ? -13.882 4.363 4.901 1.00 96.62 111 LYS A C 1
ATOM 916 O O . LYS A 1 111 ? -13.244 5.371 4.595 1.00 96.62 111 LYS A O 1
ATOM 921 N N . THR A 1 112 ? -14.635 4.293 5.998 1.00 97.81 112 THR A N 1
ATOM 922 C CA . THR A 1 112 ? -14.806 5.411 6.936 1.00 97.81 112 THR A CA 1
ATOM 923 C C . THR A 1 112 ? -13.462 5.870 7.500 1.00 97.81 112 THR A C 1
ATOM 925 O O . THR A 1 112 ? -13.164 7.066 7.490 1.00 97.81 112 THR A O 1
ATOM 928 N N . LEU A 1 113 ? -12.596 4.941 7.910 1.00 97.19 113 LEU A N 1
ATOM 929 C CA . LEU A 1 113 ? -11.262 5.270 8.423 1.00 97.19 113 LEU A CA 1
ATOM 930 C C . LEU A 1 113 ? -10.337 5.859 7.346 1.00 97.19 113 LEU A C 1
ATOM 932 O O . LEU A 1 113 ? -9.642 6.843 7.604 1.00 97.19 113 LEU A O 1
ATOM 936 N N . ILE A 1 114 ? -10.335 5.300 6.132 1.00 96.56 114 ILE A N 1
ATOM 937 C CA . ILE A 1 114 ? -9.511 5.797 5.018 1.00 96.56 114 ILE A CA 1
ATOM 938 C C . ILE A 1 114 ? -9.893 7.234 4.652 1.00 96.56 114 ILE A C 1
ATOM 940 O O . ILE A 1 114 ? -9.009 8.068 4.449 1.00 96.56 114 ILE A O 1
ATOM 944 N N . LEU A 1 115 ? -11.193 7.533 4.590 1.00 97.25 115 LEU A N 1
ATOM 945 C CA . LEU A 1 115 ? -11.697 8.854 4.211 1.00 97.25 115 LEU A CA 1
ATOM 946 C C . LEU A 1 115 ? -11.442 9.925 5.278 1.00 97.25 115 LEU A C 1
ATOM 948 O O . LEU A 1 115 ? -11.234 11.083 4.922 1.00 97.25 115 LEU A O 1
ATOM 952 N N . ASN A 1 116 ? -11.428 9.554 6.562 1.00 97.81 116 ASN A N 1
ATOM 953 C CA . ASN A 1 116 ? -11.170 10.494 7.657 1.00 97.81 116 ASN A CA 1
ATOM 954 C C . ASN A 1 116 ? -9.670 10.702 7.936 1.00 97.81 116 ASN A C 1
ATOM 956 O O . ASN A 1 116 ? -9.284 11.769 8.407 1.00 97.81 116 ASN A O 1
ATOM 960 N N . GLU A 1 117 ? -8.808 9.738 7.592 1.00 94.94 117 GLU A N 1
ATOM 961 C CA . GLU A 1 117 ? -7.350 9.824 7.777 1.00 94.94 117 GLU A CA 1
ATOM 962 C C . GLU A 1 117 ? -6.567 9.605 6.459 1.00 94.94 117 GLU A C 1
ATOM 964 O O . GLU A 1 117 ? -5.664 8.753 6.385 1.00 94.94 117 GLU A O 1
ATOM 969 N N . PRO A 1 118 ? -6.852 10.367 5.381 1.00 95.31 118 PRO A N 1
ATOM 970 C CA . PRO A 1 118 ? -6.311 10.088 4.051 1.00 95.31 118 PRO A CA 1
ATOM 971 C C . PRO A 1 118 ? -4.794 10.280 3.992 1.00 95.31 118 PRO A C 1
ATOM 973 O O . PRO A 1 118 ? -4.092 9.529 3.318 1.00 95.31 118 PRO A O 1
ATOM 976 N N . LYS A 1 119 ? -4.255 11.249 4.743 1.00 94.44 119 LYS A N 1
ATOM 977 C CA . LYS A 1 119 ? -2.812 11.527 4.785 1.00 94.44 119 LYS A CA 1
ATOM 978 C C . LYS A 1 119 ? -2.026 10.356 5.375 1.00 94.44 119 LYS A C 1
ATOM 980 O O . LYS A 1 119 ? -0.984 9.987 4.831 1.00 94.44 119 LYS A O 1
ATOM 985 N N . ALA A 1 120 ? -2.506 9.785 6.480 1.00 92.62 120 ALA A N 1
ATOM 986 C CA . ALA A 1 120 ? -1.851 8.654 7.129 1.00 92.62 120 ALA A CA 1
ATOM 987 C C . ALA A 1 120 ? -1.895 7.411 6.229 1.00 92.62 120 ALA A C 1
ATOM 989 O O . ALA A 1 120 ? -0.863 6.775 6.014 1.00 92.62 120 ALA A O 1
ATOM 990 N N . ASN A 1 121 ? -3.059 7.138 5.632 1.00 93.88 121 ASN A N 1
ATOM 991 C CA . ASN A 1 121 ? -3.241 6.026 4.702 1.00 93.88 121 ASN A CA 1
ATOM 992 C C . ASN A 1 121 ? -2.362 6.163 3.457 1.00 93.88 121 ASN A C 1
ATOM 994 O O . ASN A 1 121 ? -1.623 5.239 3.124 1.00 93.88 121 ASN A O 1
ATOM 998 N N . LEU A 1 122 ? -2.365 7.333 2.812 1.00 93.75 122 LEU A N 1
ATOM 999 C CA . LEU A 1 122 ? -1.529 7.596 1.641 1.00 93.75 122 LEU A CA 1
ATOM 1000 C C . LEU A 1 122 ? -0.040 7.446 1.964 1.00 93.75 122 LEU A C 1
ATOM 1002 O O . LEU A 1 122 ? 0.700 6.851 1.187 1.00 93.75 122 LEU A O 1
ATOM 1006 N N . THR A 1 123 ? 0.397 7.937 3.127 1.00 93.00 123 THR A N 1
ATOM 1007 C CA . THR A 1 123 ? 1.793 7.799 3.564 1.00 93.00 123 THR A CA 1
ATOM 1008 C C . THR A 1 123 ? 2.193 6.328 3.673 1.00 93.00 123 THR A C 1
ATOM 1010 O O . THR A 1 123 ? 3.261 5.949 3.192 1.00 93.00 123 THR A O 1
ATOM 1013 N N . LEU A 1 124 ? 1.343 5.488 4.271 1.00 92.69 124 LEU A N 1
ATOM 1014 C CA . LEU A 1 124 ? 1.625 4.060 4.393 1.00 92.69 124 LEU A CA 1
ATOM 1015 C C . LEU A 1 124 ? 1.582 3.355 3.028 1.00 92.69 124 LEU A C 1
ATOM 1017 O O . LEU A 1 124 ? 2.462 2.546 2.746 1.00 92.69 124 LEU A O 1
ATOM 1021 N N . TYR A 1 125 ? 0.639 3.711 2.146 1.00 92.50 125 TYR A N 1
ATOM 1022 C CA . TYR A 1 125 ? 0.590 3.188 0.775 1.00 92.50 125 TYR A CA 1
ATOM 1023 C C . TYR A 1 125 ? 1.849 3.521 -0.026 1.00 92.50 125 TYR A C 1
ATOM 1025 O O . TYR A 1 125 ? 2.387 2.647 -0.702 1.00 92.50 125 TYR A O 1
ATOM 1033 N N . VAL A 1 126 ? 2.365 4.748 0.079 1.00 91.38 126 VAL A N 1
ATOM 1034 C CA . VAL A 1 126 ? 3.624 5.133 -0.577 1.00 91.38 126 VAL A CA 1
ATOM 1035 C C . VAL A 1 126 ? 4.775 4.257 -0.087 1.00 91.38 126 VAL A C 1
ATOM 1037 O O . VAL A 1 126 ? 5.558 3.779 -0.906 1.00 91.38 126 VAL A O 1
ATOM 1040 N N . TRP A 1 127 ? 4.862 3.983 1.217 1.00 91.31 127 TRP A N 1
ATOM 1041 C CA . TRP A 1 127 ? 5.883 3.079 1.752 1.00 91.31 127 TRP A CA 1
ATOM 1042 C C . TRP A 1 127 ? 5.703 1.630 1.296 1.00 91.31 127 TRP A C 1
ATOM 1044 O O . TRP A 1 127 ? 6.691 1.014 0.892 1.00 91.31 127 TRP A O 1
ATOM 1054 N N . LYS A 1 128 ? 4.465 1.116 1.261 1.00 91.12 128 LYS A N 1
ATOM 1055 C CA . LYS A 1 128 ? 4.145 -0.205 0.690 1.00 91.12 128 LYS A CA 1
ATOM 1056 C C . LYS A 1 128 ? 4.652 -0.303 -0.744 1.00 91.12 128 LYS A C 1
ATOM 1058 O O . LYS A 1 128 ? 5.458 -1.181 -1.042 1.00 91.12 128 LYS A O 1
ATOM 1063 N N . ILE A 1 129 ? 4.273 0.657 -1.590 1.00 91.00 129 ILE A N 1
ATOM 1064 C CA . ILE A 1 129 ? 4.682 0.708 -2.997 1.00 91.00 129 ILE A CA 1
ATOM 1065 C C . ILE A 1 129 ? 6.205 0.777 -3.117 1.00 91.00 129 ILE A C 1
ATOM 1067 O O . ILE A 1 129 ? 6.805 -0.009 -3.844 1.00 91.00 129 ILE A O 1
ATOM 1071 N N . THR A 1 130 ? 6.840 1.677 -2.366 1.00 90.44 130 THR A N 1
ATOM 1072 C CA . THR A 1 130 ? 8.295 1.882 -2.398 1.00 90.44 130 THR A CA 1
ATOM 1073 C C . THR A 1 130 ? 9.055 0.616 -2.002 1.00 90.44 130 THR A C 1
ATOM 1075 O O . THR A 1 130 ? 10.077 0.293 -2.607 1.00 90.44 130 THR A O 1
ATOM 1078 N N . SER A 1 131 ? 8.550 -0.133 -1.019 1.00 87.50 131 SER A N 1
ATOM 1079 C CA . SER A 1 131 ? 9.190 -1.364 -0.549 1.00 87.50 131 SER A CA 1
ATOM 1080 C C . SER A 1 131 ? 9.256 -2.463 -1.618 1.00 87.50 131 SER A C 1
ATOM 1082 O O . SER A 1 131 ? 10.197 -3.254 -1.607 1.00 87.50 131 SER A O 1
ATOM 1084 N N . TYR A 1 132 ? 8.344 -2.469 -2.602 1.00 86.25 132 TYR A N 1
ATOM 1085 C CA . TYR A 1 132 ? 8.382 -3.429 -3.715 1.00 86.25 132 TYR A CA 1
ATOM 1086 C C . TYR A 1 132 ? 9.592 -3.252 -4.630 1.00 86.25 132 TYR A C 1
ATOM 1088 O O . TYR A 1 132 ? 10.042 -4.214 -5.249 1.00 86.25 132 TYR A O 1
ATOM 1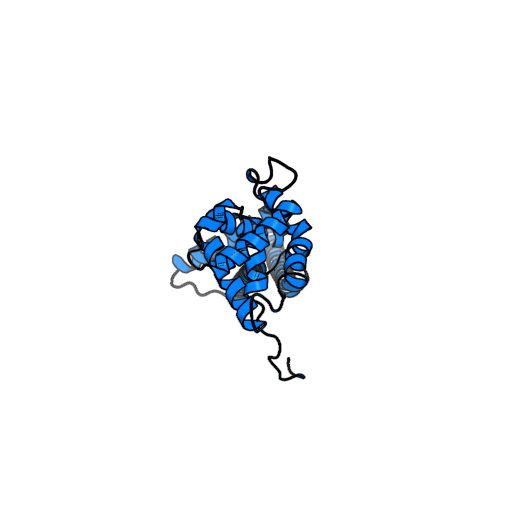096 N N . PHE A 1 133 ? 10.143 -2.040 -4.697 1.00 84.44 133 PHE A N 1
ATOM 1097 C CA . PHE A 1 133 ? 11.313 -1.712 -5.511 1.00 84.44 133 PHE A CA 1
ATOM 1098 C C . PHE A 1 133 ? 12.633 -1.961 -4.760 1.00 84.44 133 PHE A C 1
ATOM 1100 O O . PHE A 1 133 ? 13.685 -1.513 -5.212 1.00 84.44 133 PHE A O 1
ATOM 1107 N N . ALA A 1 134 ? 12.585 -2.660 -3.616 1.00 79.56 134 ALA A N 1
ATOM 1108 C CA . ALA A 1 134 ? 13.674 -2.939 -2.671 1.00 79.56 134 ALA A CA 1
ATOM 1109 C C . ALA A 1 134 ? 14.287 -1.701 -1.991 1.00 79.56 134 ALA A C 1
ATOM 1111 O O . ALA A 1 134 ? 14.589 -1.737 -0.800 1.00 79.56 134 ALA A O 1
ATOM 1112 N N . THR A 1 135 ? 14.459 -0.592 -2.713 1.00 83.12 135 THR A N 1
ATOM 1113 C CA . THR A 1 135 ? 14.974 0.666 -2.171 1.00 83.12 135 THR A CA 1
ATOM 1114 C C . THR A 1 135 ? 14.183 1.870 -2.691 1.00 83.12 135 THR A C 1
ATOM 1116 O O . THR A 1 135 ? 13.738 1.868 -3.843 1.00 83.12 135 THR A O 1
ATOM 1119 N N . PRO A 1 136 ? 14.077 2.951 -1.893 1.00 86.69 136 PRO A N 1
ATOM 1120 C CA . PRO A 1 136 ? 13.484 4.205 -2.353 1.00 86.69 136 PRO A CA 1
ATOM 1121 C C . PRO A 1 136 ? 14.147 4.772 -3.608 1.00 86.69 136 PRO A C 1
ATOM 1123 O O . PRO A 1 136 ? 13.467 5.320 -4.466 1.00 86.69 136 PRO A O 1
ATOM 1126 N N . TRP A 1 137 ? 15.462 4.601 -3.757 1.00 88.44 137 TRP A N 1
ATOM 1127 C CA . TRP A 1 137 ? 16.209 5.115 -4.905 1.00 88.44 137 TRP A CA 1
ATOM 1128 C C . TRP A 1 137 ? 15.764 4.499 -6.230 1.00 88.44 137 TRP A C 1
ATOM 1130 O O . TRP A 1 137 ? 15.579 5.222 -7.207 1.00 88.44 137 TRP A O 1
ATOM 1140 N N . ILE A 1 138 ? 15.534 3.183 -6.252 1.00 88.19 138 ILE A N 1
ATOM 1141 C CA . ILE A 1 138 ? 15.038 2.488 -7.447 1.00 88.19 138 ILE A CA 1
ATOM 1142 C C . ILE A 1 138 ? 13.616 2.956 -7.770 1.00 88.19 138 ILE A C 1
ATOM 1144 O O . ILE A 1 138 ? 13.315 3.234 -8.929 1.00 88.19 138 ILE A O 1
ATOM 1148 N N . PHE A 1 139 ? 12.764 3.118 -6.752 1.00 90.00 139 PHE A N 1
ATOM 1149 C CA . PHE A 1 139 ? 11.420 3.663 -6.938 1.00 90.00 139 PHE A CA 1
ATOM 1150 C C . PHE A 1 139 ? 11.444 5.084 -7.525 1.00 90.00 139 PHE A C 1
ATOM 1152 O O . PHE A 1 139 ? 10.716 5.369 -8.474 1.00 90.00 139 PHE A O 1
ATOM 1159 N N . PHE A 1 140 ? 12.314 5.969 -7.029 1.00 90.25 140 PHE A N 1
ATOM 1160 C CA . PHE A 1 140 ? 12.447 7.322 -7.575 1.00 90.25 140 PHE A CA 1
ATOM 1161 C C . PHE A 1 140 ? 12.984 7.327 -9.007 1.00 90.25 140 PHE A C 1
ATOM 1163 O O . PHE A 1 140 ? 12.455 8.056 -9.841 1.00 90.25 140 PHE A O 1
ATOM 1170 N N . ALA A 1 141 ? 13.981 6.497 -9.327 1.00 89.88 141 ALA A N 1
ATOM 1171 C CA . ALA A 1 141 ? 14.479 6.362 -10.696 1.00 89.88 141 ALA A CA 1
ATOM 1172 C C . ALA A 1 141 ? 13.376 5.872 -11.653 1.00 89.88 141 ALA A C 1
ATOM 1174 O O . ALA A 1 141 ? 13.213 6.407 -12.755 1.00 89.88 141 ALA A O 1
ATOM 1175 N N . PHE A 1 142 ? 12.572 4.905 -11.206 1.00 90.12 142 PHE A N 1
ATOM 1176 C CA . PHE A 1 142 ? 11.401 4.426 -11.933 1.00 90.12 142 PHE A CA 1
ATOM 1177 C C . PHE A 1 142 ? 10.373 5.546 -12.152 1.00 90.12 142 PHE A C 1
ATOM 1179 O O . PHE A 1 142 ? 9.916 5.747 -13.277 1.00 90.12 142 PHE A O 1
ATOM 1186 N N . LEU A 1 143 ? 10.060 6.321 -11.110 1.00 91.12 143 LEU A N 1
ATOM 1187 C CA . LEU A 1 143 ? 9.097 7.418 -11.183 1.00 91.12 143 LEU A CA 1
ATOM 1188 C C . LEU A 1 143 ? 9.569 8.543 -12.114 1.00 91.12 143 LEU A C 1
ATOM 1190 O O . LEU A 1 143 ? 8.790 9.011 -12.937 1.00 91.12 143 LEU A O 1
ATOM 1194 N N . ILE A 1 144 ? 10.841 8.941 -12.033 1.00 93.06 144 ILE A N 1
ATOM 1195 C CA . ILE A 1 144 ? 11.440 9.941 -12.931 1.00 93.06 144 ILE A CA 1
ATOM 1196 C C . ILE A 1 144 ? 11.341 9.475 -14.385 1.00 93.06 144 ILE A C 1
ATOM 1198 O O . ILE A 1 144 ? 10.958 10.253 -15.256 1.00 93.06 144 ILE A O 1
ATOM 1202 N N . THR A 1 145 ? 11.630 8.198 -14.645 1.00 90.31 145 THR A N 1
ATOM 1203 C CA . THR A 1 145 ? 11.539 7.623 -15.993 1.00 90.31 145 THR A CA 1
ATOM 1204 C C . THR A 1 145 ? 10.098 7.631 -16.504 1.00 90.31 145 THR A C 1
ATOM 1206 O O . THR A 1 145 ? 9.847 8.045 -17.633 1.00 90.31 145 THR A O 1
ATOM 1209 N N . LEU A 1 146 ? 9.134 7.240 -15.665 1.00 90.75 146 LEU A N 1
ATOM 1210 C CA . LEU A 1 146 ? 7.715 7.280 -16.012 1.00 90.75 146 LEU A CA 1
ATOM 1211 C C . LEU A 1 146 ? 7.245 8.710 -16.308 1.00 90.75 146 LEU A C 1
ATOM 1213 O O . LEU A 1 146 ? 6.561 8.945 -17.300 1.00 90.75 146 LEU A O 1
ATOM 1217 N N . ILE A 1 147 ? 7.651 9.673 -15.479 1.00 92.44 147 ILE A N 1
ATOM 1218 C CA . ILE A 1 147 ? 7.353 11.093 -15.673 1.00 92.44 147 ILE A CA 1
ATOM 1219 C C . ILE A 1 147 ? 7.945 11.586 -16.998 1.00 92.44 147 ILE A C 1
ATOM 1221 O O . ILE A 1 147 ? 7.244 12.241 -17.763 1.00 92.44 147 ILE A O 1
ATOM 1225 N N . ALA A 1 148 ? 9.191 11.230 -17.319 1.00 91.19 148 ALA A N 1
ATOM 1226 C CA . ALA A 1 148 ? 9.825 11.596 -18.585 1.00 91.19 148 ALA A CA 1
ATOM 1227 C C . ALA A 1 148 ? 9.078 11.023 -19.804 1.00 91.19 148 ALA A C 1
ATOM 1229 O O . ALA A 1 148 ? 8.881 11.734 -20.790 1.00 91.19 148 ALA A O 1
ATOM 1230 N N . ILE A 1 149 ? 8.610 9.771 -19.721 1.00 88.94 149 ILE A N 1
ATOM 1231 C CA . ILE A 1 149 ? 7.761 9.146 -20.747 1.00 88.94 149 ILE A CA 1
ATOM 1232 C C . ILE A 1 149 ? 6.464 9.942 -20.924 1.00 88.94 149 ILE A C 1
ATOM 1234 O O . ILE A 1 149 ? 6.108 10.290 -22.048 1.00 88.94 149 ILE A O 1
ATOM 1238 N N . VAL A 1 150 ? 5.773 10.266 -19.827 1.00 88.44 150 VAL A N 1
ATOM 1239 C CA . VAL A 1 150 ? 4.517 11.030 -19.872 1.00 88.44 150 VAL A CA 1
ATOM 1240 C C . VAL A 1 150 ? 4.745 12.423 -20.460 1.00 88.44 150 VAL A C 1
ATOM 1242 O O . VAL A 1 150 ? 4.014 12.827 -21.359 1.00 88.44 150 VAL A O 1
ATOM 1245 N N . PHE A 1 151 ? 5.785 13.140 -20.027 1.00 91.00 151 PHE A N 1
ATOM 1246 C CA . PHE A 1 151 ? 6.136 14.443 -20.598 1.00 91.00 151 PHE A CA 1
ATOM 1247 C C . PHE A 1 151 ? 6.417 14.360 -22.096 1.00 91.00 151 PHE A C 1
ATOM 1249 O O . PHE A 1 151 ? 5.971 15.232 -22.840 1.00 91.00 151 PHE A O 1
ATOM 1256 N N . ARG A 1 152 ? 7.109 13.310 -22.554 1.00 87.56 152 ARG A N 1
ATOM 1257 C CA . ARG A 1 152 ? 7.367 13.111 -23.982 1.00 87.56 152 ARG A CA 1
ATOM 1258 C C . ARG A 1 152 ? 6.064 12.969 -24.766 1.00 87.56 152 ARG A C 1
ATOM 1260 O O . ARG A 1 152 ? 5.904 13.670 -25.756 1.00 87.56 152 ARG A O 1
ATOM 1267 N N . VAL A 1 153 ? 5.138 12.135 -24.290 1.00 86.06 153 VAL A N 1
ATOM 1268 C CA . VAL A 1 153 ? 3.816 11.930 -24.913 1.00 86.06 153 VAL A CA 1
ATOM 1269 C C . VAL A 1 153 ? 2.991 13.220 -24.945 1.00 86.06 153 VAL A C 1
ATOM 1271 O O . VAL A 1 153 ? 2.283 13.478 -25.911 1.00 86.06 153 VAL A O 1
ATOM 1274 N N . LEU A 1 154 ? 3.057 14.035 -23.888 1.00 87.75 154 LEU A N 1
ATOM 1275 C CA . LEU A 1 154 ? 2.258 15.259 -23.789 1.00 87.75 154 LEU A CA 1
ATOM 1276 C C . LEU A 1 154 ? 2.782 16.398 -24.673 1.00 87.75 154 LEU A C 1
ATOM 1278 O O . LEU A 1 154 ? 1.981 17.174 -25.196 1.00 87.75 154 LEU A O 1
ATOM 1282 N N . ILE A 1 155 ? 4.106 16.523 -24.810 1.00 91.88 155 ILE A N 1
ATOM 1283 C CA . ILE A 1 155 ? 4.749 17.593 -25.587 1.00 91.88 155 ILE A CA 1
ATOM 1284 C C . ILE A 1 155 ? 4.770 17.249 -27.080 1.00 91.88 155 ILE A C 1
ATOM 1286 O O . ILE A 1 155 ? 4.484 18.106 -27.912 1.00 91.88 155 ILE A O 1
ATOM 1290 N N . ASP A 1 156 ? 5.104 16.006 -27.421 1.00 89.25 156 ASP A N 1
ATOM 1291 C CA . ASP A 1 156 ? 5.259 15.542 -28.798 1.00 89.25 156 ASP A CA 1
ATOM 1292 C C . ASP A 1 156 ? 3.994 14.789 -29.236 1.00 89.25 156 ASP A C 1
ATOM 1294 O O . ASP A 1 156 ? 3.902 13.567 -29.128 1.00 89.25 156 ASP A O 1
ATOM 1298 N N . ARG A 1 157 ? 2.977 15.539 -29.683 1.00 78.00 157 ARG A N 1
ATOM 1299 C CA . ARG A 1 157 ? 1.668 14.973 -30.065 1.00 78.00 157 ARG A CA 1
ATOM 1300 C C . ARG A 1 157 ? 1.726 14.032 -31.268 1.00 78.00 157 ARG A C 1
ATOM 1302 O O . ARG A 1 157 ? 0.858 13.172 -31.384 1.00 78.00 157 ARG A O 1
ATOM 1309 N N . ASP A 1 158 ? 2.744 14.174 -32.112 1.00 86.81 158 ASP A N 1
ATOM 1310 C CA . ASP A 1 158 ? 2.969 13.333 -33.290 1.00 86.81 158 ASP A CA 1
ATOM 1311 C C . ASP A 1 158 ? 3.977 12.209 -33.010 1.00 86.81 158 ASP A C 1
ATOM 1313 O O . ASP A 1 158 ? 4.492 11.567 -33.931 1.00 86.81 158 ASP A O 1
ATOM 1317 N N . TRP A 1 159 ? 4.274 11.947 -31.732 1.00 86.19 159 TRP A N 1
ATOM 1318 C CA . TRP A 1 159 ? 5.212 10.908 -31.354 1.00 86.19 159 TRP A CA 1
ATOM 1319 C C . TRP A 1 159 ? 4.722 9.527 -31.798 1.00 86.19 159 TRP A C 1
ATOM 1321 O O . TRP A 1 159 ? 3.694 9.026 -31.341 1.00 86.19 159 TRP A O 1
ATOM 1331 N N . GLN A 1 160 ? 5.506 8.884 -32.662 1.00 89.12 160 GLN A N 1
ATOM 1332 C CA . GLN A 1 160 ? 5.289 7.510 -33.102 1.00 89.12 160 GLN A CA 1
ATOM 1333 C C . GLN A 1 160 ? 6.262 6.583 -32.364 1.00 89.12 160 GLN A C 1
ATOM 1335 O O . GLN A 1 160 ? 7.407 6.415 -32.800 1.00 89.12 160 GLN A O 1
ATOM 1340 N N . PRO A 1 161 ? 5.862 6.002 -31.218 1.00 87.56 161 PRO A N 1
ATOM 1341 C CA . PRO A 1 161 ? 6.745 5.134 -30.462 1.00 87.56 161 PRO A CA 1
ATOM 1342 C C . PRO A 1 161 ? 7.057 3.863 -31.256 1.00 87.56 161 PRO A C 1
ATOM 1344 O O . PRO A 1 161 ? 6.172 3.183 -31.775 1.00 87.56 161 PRO A O 1
ATOM 1347 N N . SER A 1 162 ? 8.335 3.498 -31.298 1.00 90.19 162 SER A N 1
ATOM 1348 C CA . SER A 1 162 ? 8.766 2.188 -31.789 1.00 90.19 162 SER A CA 1
ATOM 1349 C C . SER A 1 162 ? 8.193 1.055 -30.926 1.00 90.19 162 SER A C 1
ATOM 1351 O O . SER A 1 162 ? 7.875 1.247 -29.751 1.00 90.19 162 SER A O 1
ATOM 1353 N N . MET A 1 163 ? 8.154 -0.172 -31.457 1.00 90.12 163 MET A N 1
ATOM 1354 C CA . MET A 1 163 ? 7.703 -1.349 -30.693 1.00 90.12 163 MET A CA 1
ATOM 1355 C C . MET A 1 163 ? 8.493 -1.557 -29.390 1.00 90.12 163 MET A C 1
ATOM 1357 O O . MET A 1 163 ? 7.919 -1.945 -28.375 1.00 90.12 163 MET A O 1
ATOM 1361 N N . LYS A 1 164 ? 9.797 -1.239 -29.386 1.00 89.25 164 LYS A N 1
ATOM 1362 C CA . LYS A 1 164 ? 10.628 -1.259 -28.170 1.00 89.25 164 LYS A CA 1
ATOM 1363 C C . LYS A 1 164 ? 10.131 -0.250 -27.129 1.00 89.25 164 LYS A C 1
ATOM 1365 O O . LYS A 1 164 ? 10.015 -0.587 -25.956 1.00 89.25 164 LYS A O 1
ATOM 1370 N N . GLN A 1 165 ? 9.824 0.977 -27.551 1.00 88.94 165 GLN A N 1
ATOM 1371 C CA . GLN A 1 165 ? 9.307 2.018 -26.659 1.00 88.94 165 GLN A CA 1
ATOM 1372 C C . GLN A 1 165 ? 7.927 1.647 -26.115 1.00 88.94 165 GLN A C 1
ATOM 1374 O O . GLN A 1 165 ? 7.713 1.755 -24.912 1.00 88.94 165 GLN A O 1
ATOM 1379 N N . LEU A 1 166 ? 7.029 1.124 -26.955 1.00 91.25 166 LEU A N 1
ATOM 1380 C CA . LEU A 1 166 ? 5.729 0.612 -26.511 1.00 91.25 166 LEU A CA 1
ATOM 1381 C C . LEU A 1 166 ? 5.878 -0.491 -25.458 1.00 91.25 166 LEU A C 1
ATOM 1383 O O . LEU A 1 166 ? 5.196 -0.451 -24.435 1.00 91.25 166 LEU A O 1
ATOM 1387 N N . PHE A 1 167 ? 6.805 -1.431 -25.662 1.00 91.94 167 PHE A N 1
ATOM 1388 C CA . PHE A 1 167 ? 7.105 -2.475 -24.682 1.00 91.94 167 PHE A CA 1
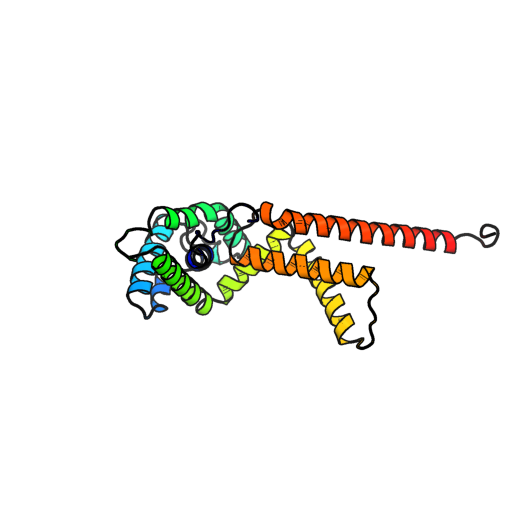ATOM 1389 C C . PHE A 1 167 ? 7.589 -1.898 -23.343 1.00 91.94 167 PHE A C 1
ATOM 1391 O O . PHE A 1 167 ? 7.128 -2.338 -22.288 1.00 91.94 167 PHE A O 1
ATOM 1398 N N . ILE A 1 168 ? 8.472 -0.892 -23.368 1.00 91.25 168 ILE A N 1
ATOM 1399 C CA . ILE A 1 168 ? 8.945 -0.212 -22.153 1.00 91.25 168 ILE A CA 1
ATOM 1400 C C . ILE A 1 168 ? 7.771 0.441 -21.418 1.00 91.25 168 ILE A C 1
ATOM 1402 O O . ILE A 1 168 ? 7.580 0.182 -20.232 1.00 91.25 168 ILE A O 1
ATOM 1406 N N . ILE A 1 169 ? 6.948 1.230 -22.113 1.00 91.56 169 ILE A N 1
ATOM 1407 C CA . ILE A 1 169 ? 5.793 1.920 -21.515 1.00 91.56 169 ILE A CA 1
ATOM 1408 C C . ILE A 1 169 ? 4.823 0.912 -20.897 1.00 91.56 169 ILE A C 1
ATOM 1410 O O . ILE A 1 169 ? 4.445 1.053 -19.736 1.00 91.56 169 ILE A O 1
ATOM 1414 N N . ALA A 1 170 ? 4.451 -0.126 -21.651 1.00 92.88 170 ALA A N 1
ATOM 1415 C CA . ALA A 1 170 ? 3.534 -1.159 -21.186 1.00 92.88 170 ALA A CA 1
ATOM 1416 C C . ALA A 1 170 ? 4.081 -1.884 -19.949 1.00 92.88 170 ALA A C 1
ATOM 1418 O O . ALA A 1 170 ? 3.346 -2.095 -18.987 1.00 92.88 170 ALA A O 1
ATOM 1419 N N . SER A 1 171 ? 5.380 -2.198 -19.938 1.00 93.62 171 SER A N 1
ATOM 1420 C CA . SER A 1 171 ? 6.037 -2.827 -18.790 1.00 93.62 171 SER A CA 1
ATOM 1421 C C . SER A 1 171 ? 6.008 -1.921 -17.561 1.00 93.62 171 SER A C 1
ATOM 1423 O O . SER A 1 171 ? 5.640 -2.370 -16.481 1.00 93.62 171 SER A O 1
ATOM 1425 N N . PHE A 1 172 ? 6.332 -0.634 -17.712 1.00 92.25 172 PHE A N 1
ATOM 1426 C CA . PHE A 1 172 ? 6.275 0.334 -16.614 1.00 92.25 172 PHE A CA 1
ATOM 1427 C C . PHE A 1 172 ? 4.856 0.473 -16.051 1.00 92.25 172 PHE A C 1
ATOM 1429 O O . PHE A 1 172 ? 4.665 0.403 -14.838 1.00 92.25 172 PHE A O 1
ATOM 1436 N N . LEU A 1 173 ? 3.848 0.615 -16.913 1.00 92.38 173 LEU A N 1
ATOM 1437 C CA . LEU A 1 173 ? 2.454 0.701 -16.478 1.00 92.38 173 LEU A CA 1
ATOM 1438 C C . LEU A 1 173 ? 2.011 -0.575 -15.758 1.00 92.38 173 LEU A C 1
ATOM 1440 O O . LEU A 1 173 ? 1.405 -0.486 -14.694 1.00 92.38 173 LEU A O 1
ATOM 1444 N N . PHE A 1 174 ? 2.362 -1.750 -16.284 1.00 93.81 174 PHE A N 1
ATOM 1445 C CA . PHE A 1 174 ? 2.029 -3.026 -15.656 1.00 93.81 174 PHE A CA 1
ATOM 1446 C C . PHE A 1 174 ? 2.659 -3.159 -14.265 1.00 93.81 174 PHE A C 1
ATOM 1448 O O . PHE A 1 174 ? 1.969 -3.494 -13.304 1.00 93.81 174 PHE A O 1
ATOM 1455 N N . ILE A 1 175 ? 3.951 -2.842 -14.139 1.00 92.69 175 ILE A N 1
ATOM 1456 C CA . ILE A 1 175 ? 4.680 -2.868 -12.864 1.00 92.69 175 ILE A CA 1
ATOM 1457 C C . ILE A 1 175 ? 4.023 -1.925 -11.850 1.00 92.69 175 ILE A C 1
ATOM 1459 O O . ILE A 1 175 ? 3.794 -2.321 -10.706 1.00 92.69 175 ILE A O 1
ATOM 1463 N N . LEU A 1 176 ? 3.689 -0.699 -12.267 1.00 91.38 176 LEU A N 1
ATOM 1464 C CA . LEU A 1 176 ? 3.065 0.296 -11.397 1.00 91.38 176 LEU A CA 1
ATOM 1465 C C . LEU A 1 176 ? 1.665 -0.134 -10.951 1.00 91.38 176 LEU A C 1
ATOM 1467 O O . LEU A 1 176 ? 1.365 -0.091 -9.761 1.00 91.38 176 LEU A O 1
ATOM 1471 N N . VAL A 1 177 ? 0.815 -0.564 -11.884 1.00 92.38 177 VAL A N 1
ATOM 1472 C CA . VAL A 1 177 ? -0.555 -1.001 -11.583 1.00 92.38 177 VAL A CA 1
ATOM 1473 C C . VAL A 1 177 ? -0.536 -2.217 -10.662 1.00 92.38 177 VAL A C 1
ATOM 1475 O O . VAL A 1 177 ? -1.254 -2.228 -9.666 1.00 92.38 177 VAL A O 1
ATOM 1478 N N . ASN A 1 178 ? 0.333 -3.198 -10.921 1.00 92.31 178 ASN A N 1
ATOM 1479 C CA . ASN A 1 178 ? 0.491 -4.353 -10.041 1.00 92.31 178 ASN A CA 1
ATOM 1480 C C . ASN A 1 178 ? 0.947 -3.931 -8.637 1.00 92.31 178 ASN A C 1
ATOM 1482 O O . ASN A 1 178 ? 0.379 -4.380 -7.647 1.00 92.31 178 ASN A O 1
ATOM 1486 N N . ALA A 1 179 ? 1.928 -3.027 -8.536 1.00 91.12 179 ALA A N 1
ATOM 1487 C CA . ALA A 1 179 ? 2.387 -2.503 -7.252 1.00 91.12 179 ALA A CA 1
ATOM 1488 C C . ALA A 1 179 ? 1.270 -1.779 -6.481 1.00 91.12 179 ALA A C 1
ATOM 1490 O O . ALA A 1 179 ? 1.141 -1.982 -5.277 1.00 91.12 179 ALA A O 1
ATOM 1491 N N . ILE A 1 180 ? 0.444 -0.977 -7.160 1.00 91.56 180 ILE A N 1
ATOM 1492 C CA . ILE A 1 180 ? -0.698 -0.279 -6.550 1.00 91.56 180 ILE A CA 1
ATOM 1493 C C . ILE A 1 180 ? -1.754 -1.278 -6.071 1.00 91.56 180 ILE A C 1
ATOM 1495 O O . ILE A 1 180 ? -2.179 -1.198 -4.923 1.00 91.56 180 ILE A O 1
ATOM 1499 N N . ILE A 1 181 ? -2.154 -2.236 -6.913 1.00 90.38 181 ILE A N 1
ATOM 1500 C CA . ILE A 1 181 ? -3.167 -3.239 -6.556 1.00 90.38 181 ILE A CA 1
ATOM 1501 C C . ILE A 1 181 ? -2.707 -4.038 -5.337 1.00 90.38 181 ILE A C 1
ATOM 1503 O O . ILE A 1 181 ? -3.447 -4.155 -4.363 1.00 90.38 181 ILE A O 1
ATOM 1507 N N . VAL A 1 182 ? -1.469 -4.536 -5.340 1.00 89.81 182 VAL A N 1
ATOM 1508 C CA . VAL A 1 182 ? -0.957 -5.305 -4.200 1.00 89.81 182 VAL A CA 1
ATOM 1509 C C . VAL A 1 182 ? -0.828 -4.418 -2.959 1.00 89.81 182 VAL A C 1
ATOM 1511 O O . VAL A 1 182 ? -1.205 -4.861 -1.877 1.00 89.81 182 VAL A O 1
ATOM 1514 N N . ALA A 1 183 ? -0.393 -3.159 -3.104 1.00 90.50 183 ALA A N 1
ATOM 1515 C CA . ALA A 1 183 ? -0.335 -2.207 -1.994 1.00 90.50 183 ALA A CA 1
ATOM 1516 C C . ALA A 1 183 ? -1.701 -1.930 -1.371 1.00 90.50 183 ALA A C 1
ATOM 1518 O O . ALA A 1 183 ? -1.746 -1.591 -0.194 1.00 90.50 183 ALA A O 1
ATOM 1519 N N . ILE A 1 184 ? -2.801 -2.035 -2.116 1.00 89.75 184 ILE A N 1
ATOM 1520 C CA . ILE A 1 184 ? -4.141 -1.815 -1.568 1.00 89.75 184 ILE A CA 1
ATOM 1521 C C . ILE A 1 184 ? -4.517 -2.953 -0.615 1.00 89.75 184 ILE A C 1
ATOM 1523 O O . ILE A 1 184 ? -4.904 -2.676 0.518 1.00 89.75 184 ILE A O 1
ATOM 1527 N N . PHE A 1 185 ? -4.325 -4.205 -1.035 1.00 84.69 185 PHE A N 1
ATOM 1528 C CA . PHE A 1 185 ? -4.888 -5.368 -0.339 1.00 84.69 185 PHE A CA 1
ATOM 1529 C C . PHE A 1 185 ? -3.921 -6.087 0.606 1.00 84.69 185 PHE A C 1
ATOM 1531 O O . PHE A 1 185 ? -4.346 -6.600 1.632 1.00 84.69 185 PHE A O 1
ATOM 1538 N N . GLN A 1 186 ? -2.619 -6.135 0.310 1.00 80.81 186 GLN A N 1
ATOM 1539 C CA . GLN A 1 186 ? -1.667 -6.915 1.112 1.00 80.81 186 GLN A CA 1
ATOM 1540 C C . GLN A 1 186 ? -0.388 -6.146 1.433 1.00 80.81 186 GLN A C 1
ATOM 1542 O O . GLN A 1 186 ? -0.083 -5.090 0.877 1.00 80.81 186 GLN A O 1
ATOM 1547 N N . THR A 1 187 ? 0.365 -6.663 2.399 1.00 74.25 187 THR A N 1
ATOM 1548 C CA . THR A 1 187 ? 1.768 -6.289 2.596 1.00 74.25 187 THR A CA 1
ATOM 1549 C C . THR A 1 187 ? 2.663 -7.004 1.590 1.00 74.25 187 THR A C 1
ATOM 1551 O O . THR A 1 187 ? 2.204 -7.774 0.743 1.00 74.25 187 THR A O 1
ATOM 1554 N N . TYR A 1 188 ? 3.957 -6.683 1.616 1.00 69.25 188 TYR A N 1
ATOM 1555 C CA . TYR A 1 188 ? 4.925 -7.252 0.694 1.00 69.25 188 TYR A CA 1
ATOM 1556 C C . TYR A 1 188 ? 4.900 -8.785 0.688 1.00 69.25 188 TYR A C 1
ATOM 1558 O O . TYR A 1 188 ? 5.302 -9.431 1.650 1.00 69.25 188 TYR A O 1
ATOM 1566 N N . SER A 1 189 ? 4.461 -9.363 -0.434 1.00 78.06 189 SER A N 1
ATOM 1567 C CA . SER A 1 189 ? 4.530 -10.798 -0.689 1.00 78.06 189 SER A CA 1
ATOM 1568 C C . SER A 1 189 ? 5.174 -11.042 -2.056 1.00 78.06 189 SER A C 1
ATOM 1570 O O . SER A 1 189 ? 4.581 -10.672 -3.076 1.00 78.06 189 SER A O 1
ATOM 1572 N N . PRO A 1 190 ? 6.359 -11.684 -2.113 1.00 78.25 190 PRO A N 1
ATOM 1573 C CA . PRO A 1 190 ? 7.089 -11.921 -3.362 1.00 78.25 190 PRO A CA 1
ATOM 1574 C C . PRO A 1 190 ? 6.263 -12.615 -4.451 1.00 78.25 190 PRO A C 1
ATOM 1576 O O . PRO A 1 190 ? 6.486 -12.386 -5.639 1.00 78.25 190 PRO A O 1
ATOM 1579 N N . ARG A 1 191 ? 5.270 -13.423 -4.054 1.00 83.19 191 ARG A N 1
ATOM 1580 C CA . ARG A 1 191 ? 4.413 -14.189 -4.971 1.00 83.19 191 ARG A CA 1
ATOM 1581 C C . ARG A 1 191 ? 3.660 -13.323 -5.981 1.00 83.19 191 ARG A C 1
ATOM 1583 O O . ARG A 1 191 ? 3.443 -13.760 -7.105 1.00 83.19 191 ARG A O 1
ATOM 1590 N N . TYR A 1 192 ? 3.297 -12.095 -5.608 1.00 85.06 192 TYR A N 1
ATOM 1591 C CA . TYR A 1 192 ? 2.576 -11.178 -6.498 1.00 85.06 192 TYR A CA 1
ATOM 1592 C C . TYR A 1 192 ? 3.494 -10.386 -7.430 1.00 85.06 192 TYR A C 1
ATOM 1594 O O . TYR A 1 192 ? 3.014 -9.626 -8.267 1.00 85.06 192 TYR A O 1
ATOM 1602 N N . PHE A 1 193 ? 4.812 -10.551 -7.299 1.00 85.88 193 PHE A N 1
ATOM 1603 C CA . PHE A 1 193 ? 5.796 -9.782 -8.053 1.00 85.88 193 PHE A CA 1
ATOM 1604 C C . PHE A 1 193 ? 6.626 -10.626 -9.011 1.00 85.88 193 PHE A C 1
ATOM 1606 O O . PHE A 1 193 ? 7.446 -10.056 -9.717 1.00 85.88 193 PHE A O 1
ATOM 1613 N N . TYR A 1 194 ? 6.392 -11.937 -9.139 1.00 87.56 194 TYR A N 1
ATOM 1614 C CA . TYR A 1 194 ? 7.143 -12.765 -10.093 1.00 87.56 194 TYR A CA 1
ATOM 1615 C C . TYR A 1 194 ? 7.073 -12.236 -11.534 1.00 87.56 194 TYR A C 1
ATOM 1617 O O . TYR A 1 194 ? 8.107 -12.109 -12.188 1.00 87.56 194 TYR A O 1
ATOM 1625 N N . TYR A 1 195 ? 5.886 -11.838 -12.005 1.00 87.25 195 TYR A N 1
ATOM 1626 C CA . TYR A 1 195 ? 5.728 -11.229 -13.332 1.00 87.25 195 TYR A CA 1
ATOM 1627 C C . TYR A 1 195 ? 6.427 -9.866 -13.432 1.00 87.25 195 TYR A C 1
ATOM 1629 O O . TYR A 1 195 ? 7.088 -9.573 -14.424 1.00 87.25 195 TYR A O 1
ATOM 1637 N N . THR A 1 196 ? 6.346 -9.057 -12.378 1.00 90.19 196 THR A N 1
ATOM 1638 C CA . THR A 1 196 ? 7.034 -7.763 -12.281 1.00 90.19 196 THR A CA 1
ATOM 1639 C C . THR A 1 196 ? 8.559 -7.919 -12.299 1.00 90.19 196 THR A C 1
ATOM 1641 O O . THR A 1 196 ? 9.238 -7.173 -12.998 1.00 90.19 196 THR A O 1
ATOM 1644 N N . TYR A 1 197 ? 9.115 -8.917 -11.607 1.00 88.75 197 TYR A N 1
ATOM 1645 C CA . TYR A 1 197 ? 10.547 -9.225 -11.636 1.00 88.75 197 TYR A CA 1
ATOM 1646 C C . TYR A 1 197 ? 11.002 -9.709 -13.008 1.00 88.75 197 TYR A C 1
ATOM 1648 O O . TYR A 1 197 ? 12.065 -9.302 -13.472 1.00 88.75 197 TYR A O 1
ATOM 1656 N N . PHE A 1 198 ? 10.186 -10.517 -13.688 1.00 91.56 198 PHE A N 1
ATOM 1657 C CA . PHE A 1 198 ? 10.454 -10.904 -15.069 1.00 91.56 198 PHE A CA 1
ATOM 1658 C C . PHE A 1 198 ? 10.493 -9.683 -16.001 1.00 91.56 198 PHE A C 1
ATOM 1660 O O . PHE A 1 198 ? 11.427 -9.539 -16.787 1.00 91.56 198 PHE A O 1
ATOM 1667 N N . LEU A 1 199 ? 9.550 -8.746 -15.863 1.00 92.62 199 LEU A N 1
ATOM 1668 C CA . LEU A 1 199 ? 9.565 -7.502 -16.637 1.00 92.62 199 LEU A CA 1
ATOM 1669 C C . LEU A 1 199 ? 10.786 -6.632 -16.319 1.00 92.62 199 LEU A C 1
ATOM 1671 O O . LEU A 1 199 ? 11.420 -6.129 -17.245 1.00 92.62 199 LEU A O 1
ATOM 1675 N N . PHE A 1 200 ? 11.172 -6.492 -15.047 1.00 89.25 200 PHE A N 1
ATOM 1676 C CA . PHE A 1 200 ? 12.413 -5.799 -14.681 1.00 89.25 200 PHE A CA 1
ATOM 1677 C C . PHE A 1 200 ? 13.642 -6.445 -15.318 1.00 89.25 200 PHE A C 1
ATOM 1679 O O . PHE A 1 200 ? 14.523 -5.729 -15.797 1.00 89.25 200 PHE A O 1
ATOM 1686 N N . PHE A 1 201 ? 13.693 -7.776 -15.367 1.00 91.19 201 PHE A N 1
ATOM 1687 C CA . PHE A 1 201 ? 14.761 -8.506 -16.040 1.00 91.19 201 PHE A CA 1
ATOM 1688 C C . PHE A 1 201 ? 14.790 -8.196 -17.545 1.00 91.19 201 PHE A C 1
ATOM 1690 O O . PHE A 1 201 ? 15.840 -7.821 -18.067 1.00 91.19 201 PHE A O 1
ATOM 1697 N N . CYS A 1 202 ? 13.643 -8.250 -18.233 1.00 92.69 202 CYS A N 1
ATOM 1698 C CA . CYS A 1 202 ? 13.546 -7.906 -19.655 1.00 92.69 202 CYS A CA 1
ATOM 1699 C C . CYS A 1 202 ? 13.960 -6.454 -19.941 1.00 92.69 202 CYS A C 1
ATOM 1701 O O . CYS A 1 202 ? 14.723 -6.204 -20.873 1.00 92.69 202 CYS A O 1
ATOM 1703 N N . LEU A 1 203 ? 13.494 -5.501 -19.129 1.00 90.94 203 LEU A N 1
ATOM 1704 C CA . LEU A 1 203 ? 13.854 -4.085 -19.249 1.00 90.94 203 LEU A CA 1
ATOM 1705 C C . LEU A 1 203 ? 15.353 -3.863 -19.030 1.00 90.94 203 LEU A C 1
ATOM 1707 O O . LEU A 1 203 ? 15.986 -3.140 -19.798 1.00 90.94 203 LEU A O 1
ATOM 1711 N N . SER A 1 204 ? 15.932 -4.519 -18.024 1.00 88.12 204 SER A N 1
ATOM 1712 C CA . SER A 1 204 ? 17.369 -4.439 -17.742 1.00 88.12 204 SER A CA 1
ATOM 1713 C C . SER A 1 204 ? 18.197 -5.014 -18.892 1.00 88.12 204 SER A C 1
ATOM 1715 O O . SER A 1 204 ? 19.188 -4.408 -19.292 1.00 88.12 204 SER A O 1
ATOM 1717 N N . GLY A 1 205 ? 17.770 -6.142 -19.470 1.00 91.50 205 GLY A N 1
ATOM 1718 C CA . GLY A 1 205 ? 18.415 -6.736 -20.642 1.00 91.50 205 GLY A CA 1
ATOM 1719 C C . GLY A 1 205 ? 18.351 -5.832 -21.875 1.00 91.50 205 GLY A C 1
ATOM 1720 O O . GLY A 1 205 ? 19.352 -5.670 -22.572 1.00 91.50 205 GLY A O 1
ATOM 1721 N N . LEU A 1 206 ? 17.205 -5.184 -22.111 1.00 89.69 206 LEU A N 1
ATOM 1722 C CA . LEU A 1 206 ? 17.043 -4.221 -23.201 1.00 89.69 206 LEU A CA 1
ATOM 1723 C C . LEU A 1 206 ? 17.981 -3.021 -23.018 1.00 89.69 206 LEU A C 1
ATOM 1725 O O . LEU A 1 206 ? 18.717 -2.681 -23.941 1.00 89.69 206 LEU A O 1
ATOM 1729 N N . LEU A 1 207 ? 18.017 -2.430 -21.821 1.00 86.12 207 LEU A N 1
ATOM 1730 C CA . LEU A 1 207 ? 18.917 -1.318 -21.499 1.00 86.12 207 LEU A CA 1
ATOM 1731 C C . LEU A 1 207 ? 20.396 -1.705 -21.641 1.00 86.12 207 LEU A C 1
ATOM 1733 O O . LEU A 1 207 ? 21.180 -0.935 -22.192 1.00 86.12 207 LEU A O 1
ATOM 1737 N N . ALA A 1 208 ? 20.779 -2.903 -21.190 1.00 88.50 208 ALA A N 1
ATOM 1738 C CA . ALA A 1 208 ? 22.146 -3.398 -21.318 1.00 88.50 208 ALA A CA 1
ATOM 1739 C C . ALA A 1 208 ? 22.563 -3.557 -22.788 1.00 88.50 208 ALA A C 1
ATOM 1741 O O . ALA A 1 208 ? 23.669 -3.161 -23.156 1.00 88.50 208 ALA A O 1
ATOM 1742 N N . ASN A 1 209 ? 21.676 -4.084 -23.639 1.00 87.19 209 ASN A N 1
ATOM 1743 C CA . ASN A 1 209 ? 21.944 -4.209 -25.069 1.00 87.19 209 ASN A CA 1
ATOM 1744 C C . ASN A 1 209 ? 22.155 -2.838 -25.733 1.00 87.19 209 ASN A C 1
ATOM 1746 O O . ASN A 1 209 ? 23.132 -2.659 -26.456 1.00 87.19 209 ASN A O 1
ATOM 1750 N N . GLU A 1 210 ? 21.295 -1.858 -25.448 1.00 84.31 210 GLU A N 1
ATOM 1751 C CA . GLU A 1 210 ? 21.443 -0.494 -25.981 1.00 84.31 210 GLU A CA 1
ATOM 1752 C C . GLU A 1 210 ? 22.756 0.155 -25.510 1.00 84.31 210 GLU A C 1
ATOM 1754 O O . GLU A 1 210 ? 23.484 0.753 -26.303 1.00 84.31 210 GLU A O 1
ATOM 1759 N N . PHE A 1 211 ? 23.126 -0.031 -24.239 1.00 82.00 211 PHE A N 1
ATOM 1760 C CA . PHE A 1 211 ? 24.376 0.503 -23.697 1.00 82.00 211 PHE A CA 1
ATOM 1761 C C . PHE A 1 211 ? 25.619 -0.109 -24.365 1.00 82.00 211 PHE A C 1
ATOM 1763 O O . PHE A 1 211 ? 26.582 0.598 -24.676 1.00 82.00 211 PHE A O 1
ATOM 1770 N N . LEU A 1 212 ? 25.60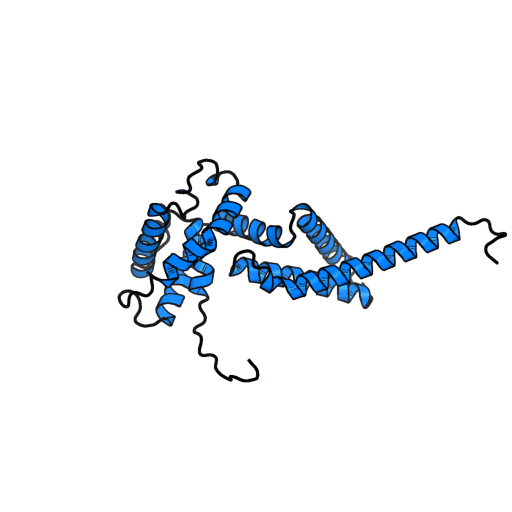5 -1.420 -24.623 1.00 85.44 212 LEU A N 1
ATOM 1771 C CA . LEU A 1 212 ? 26.691 -2.112 -25.322 1.00 85.44 212 LEU A CA 1
ATOM 1772 C C . LEU A 1 212 ? 26.804 -1.671 -26.787 1.00 85.44 212 LEU A C 1
ATOM 1774 O O . LEU A 1 212 ? 27.916 -1.419 -27.258 1.00 85.44 212 LEU A O 1
ATOM 1778 N N . GLN A 1 213 ? 25.675 -1.528 -27.485 1.00 82.38 213 GLN A N 1
ATOM 1779 C CA . GLN A 1 213 ? 25.642 -1.053 -28.871 1.00 82.38 213 GLN A CA 1
ATOM 1780 C C . GLN A 1 213 ? 26.160 0.385 -28.978 1.00 82.38 213 GLN A C 1
ATOM 1782 O O . GLN A 1 213 ? 27.057 0.654 -29.779 1.00 82.38 213 GLN A O 1
ATOM 1787 N N . TYR A 1 214 ? 25.704 1.284 -28.105 1.00 78.88 214 TYR A N 1
ATOM 1788 C CA . TYR A 1 214 ? 26.184 2.664 -28.052 1.00 78.88 214 TYR A CA 1
ATOM 1789 C C . TYR A 1 214 ? 27.699 2.748 -27.812 1.00 78.88 214 TYR A C 1
ATOM 1791 O O . TYR A 1 214 ? 28.416 3.464 -28.512 1.00 78.88 214 TYR A O 1
ATOM 1799 N N . ARG A 1 215 ? 28.228 1.945 -26.879 1.00 71.81 215 ARG A N 1
ATOM 1800 C CA . ARG A 1 215 ? 29.674 1.883 -26.616 1.00 71.81 215 ARG A CA 1
ATOM 1801 C C . ARG A 1 215 ? 30.467 1.387 -27.827 1.00 71.81 215 ARG A C 1
ATOM 1803 O O . ARG A 1 215 ? 31.571 1.875 -28.069 1.00 71.81 215 ARG A O 1
ATOM 1810 N N . SER A 1 216 ? 29.932 0.418 -28.570 1.00 75.25 216 SER A N 1
ATOM 1811 C CA . SER A 1 216 ? 30.572 -0.080 -29.791 1.00 75.25 216 SER A CA 1
ATOM 1812 C C . SER A 1 216 ? 30.615 0.983 -30.894 1.00 75.25 216 SER A C 1
ATOM 1814 O O . SER A 1 216 ? 31.661 1.148 -31.519 1.00 75.25 216 SER A O 1
ATOM 1816 N N . ALA A 1 217 ? 29.546 1.774 -31.042 1.00 72.25 217 ALA A N 1
ATOM 1817 C CA . ALA A 1 217 ? 29.469 2.874 -32.001 1.00 72.25 217 ALA A CA 1
ATOM 1818 C C . ALA A 1 217 ? 30.486 3.987 -31.694 1.00 72.25 217 ALA A C 1
ATOM 1820 O O . ALA A 1 217 ? 31.261 4.360 -32.571 1.00 72.25 217 ALA A O 1
ATOM 1821 N N . ILE A 1 218 ? 30.592 4.422 -30.430 1.00 74.19 218 ILE A N 1
ATOM 1822 C CA . ILE A 1 218 ? 31.604 5.416 -30.016 1.00 74.19 218 ILE A CA 1
ATOM 1823 C C . ILE A 1 218 ? 33.027 4.920 -30.309 1.00 74.19 218 ILE A C 1
ATOM 1825 O O . ILE A 1 218 ? 33.885 5.678 -30.760 1.00 74.19 218 ILE A O 1
ATOM 1829 N N . LYS A 1 219 ? 33.303 3.636 -30.044 1.00 72.38 219 LYS A N 1
ATOM 1830 C CA . LYS A 1 219 ? 34.634 3.061 -30.271 1.00 72.38 219 LYS A CA 1
ATOM 1831 C C . LYS A 1 219 ? 34.999 3.031 -31.760 1.00 72.38 219 LYS A C 1
ATOM 1833 O O . LYS A 1 219 ? 36.163 3.239 -32.083 1.00 72.38 219 LYS A O 1
ATOM 1838 N N . LEU A 1 220 ? 34.025 2.789 -32.637 1.00 64.88 220 LEU A N 1
ATOM 1839 C CA . LEU A 1 220 ? 34.179 2.857 -34.094 1.00 64.88 220 LEU A CA 1
ATOM 1840 C C . LEU A 1 220 ? 34.414 4.293 -34.578 1.00 64.88 220 LEU A C 1
ATOM 1842 O O . LEU A 1 220 ? 35.287 4.522 -35.411 1.00 64.88 220 LEU A O 1
ATOM 1846 N N . GLU A 1 221 ? 33.697 5.274 -34.030 1.00 71.19 221 GLU A N 1
ATOM 1847 C CA . GLU A 1 221 ? 33.881 6.684 -34.389 1.00 71.19 221 GLU A CA 1
ATOM 1848 C C . GLU A 1 221 ? 35.276 7.206 -34.016 1.00 71.19 221 GLU A C 1
ATOM 1850 O O . GLU A 1 221 ? 35.885 7.918 -34.817 1.00 71.19 221 GLU A O 1
ATOM 1855 N N . ALA A 1 222 ? 35.816 6.775 -32.871 1.00 70.94 222 ALA A N 1
ATOM 1856 C CA . ALA A 1 222 ? 37.128 7.172 -32.354 1.00 70.94 222 ALA A CA 1
ATOM 1857 C C . ALA A 1 222 ? 38.343 6.503 -33.041 1.00 70.94 222 ALA A C 1
ATOM 1859 O O . ALA A 1 222 ? 39.482 6.813 -32.686 1.00 70.94 222 ALA A O 1
ATOM 1860 N N . MET A 1 223 ? 38.146 5.588 -34.000 1.00 70.62 223 MET A N 1
ATOM 1861 C CA . MET A 1 223 ? 39.250 4.981 -34.760 1.00 70.62 223 MET A CA 1
ATOM 1862 C C . MET A 1 223 ? 39.741 5.906 -35.895 1.00 70.62 223 MET A C 1
ATOM 1864 O O . MET A 1 223 ? 38.915 6.549 -36.551 1.00 70.62 223 MET A O 1
ATOM 1868 N N . PRO A 1 224 ? 41.063 5.974 -36.165 1.00 68.62 224 PRO A N 1
ATOM 1869 C CA . PRO A 1 224 ? 41.602 6.737 -37.293 1.00 68.62 224 PRO A CA 1
ATOM 1870 C C . PRO A 1 224 ? 41.061 6.204 -38.630 1.00 68.62 224 PRO A C 1
ATOM 1872 O O . PRO A 1 224 ? 40.860 4.999 -38.780 1.00 68.62 224 PRO A O 1
ATOM 1875 N N . GLU A 1 225 ? 40.828 7.092 -39.607 1.00 67.44 225 GLU A N 1
ATOM 1876 C CA . GLU A 1 225 ? 40.198 6.753 -40.902 1.00 67.44 225 GLU A CA 1
ATOM 1877 C C . GLU A 1 225 ? 40.899 5.618 -41.660 1.00 67.44 225 GLU A C 1
ATOM 1879 O O . GLU A 1 225 ? 40.238 4.853 -42.355 1.00 67.44 225 GLU A O 1
ATOM 1884 N N . SER A 1 226 ? 42.207 5.438 -41.458 1.00 70.50 226 SER A N 1
ATOM 1885 C CA . SER A 1 226 ? 42.996 4.355 -42.056 1.00 70.50 226 SER A CA 1
ATOM 1886 C C . SER A 1 226 ? 42.605 2.942 -41.602 1.00 70.50 226 SER A C 1
ATOM 1888 O O . SER A 1 226 ? 43.100 1.973 -42.167 1.00 70.50 226 SER A O 1
ATOM 1890 N N . VAL A 1 227 ? 41.749 2.812 -40.583 1.00 64.25 227 VAL A N 1
ATOM 1891 C CA . VAL A 1 227 ? 41.303 1.531 -40.002 1.00 64.25 227 VAL A CA 1
ATOM 1892 C C . VAL A 1 227 ? 39.803 1.285 -40.246 1.00 64.25 227 VAL A C 1
ATOM 1894 O O . VAL A 1 227 ? 39.287 0.230 -39.894 1.00 64.25 227 VAL A O 1
ATOM 1897 N N . LYS A 1 228 ? 39.081 2.239 -40.856 1.00 58.78 228 LYS A N 1
ATOM 1898 C CA . LYS A 1 228 ? 37.623 2.159 -41.085 1.00 58.78 228 LYS A CA 1
ATOM 1899 C C . LYS A 1 228 ? 37.222 1.445 -42.393 1.00 58.78 228 LYS A C 1
ATOM 1901 O O . LYS A 1 228 ? 36.026 1.374 -42.666 1.00 58.78 228 LYS A O 1
ATOM 1906 N N . SER A 1 229 ? 38.183 0.954 -43.187 1.00 49.94 229 SER A N 1
ATOM 1907 C CA . SER A 1 229 ? 37.962 0.291 -44.490 1.00 49.94 229 SER A CA 1
ATOM 1908 C C . SER A 1 229 ? 37.833 -1.223 -44.392 1.00 49.94 229 SER A C 1
ATOM 1910 O O . SER A 1 229 ? 38.761 -1.827 -43.804 1.00 49.94 229 SER A O 1
#

Secondary structure (DSSP, 8-state):
-TTT----S---HHHHHHHHHHHH--GGGGGG--SHHHHHHHHHHHHHHHHTT-STTTSS-TTTTT-HHHHHHHHHHHHHHHHHHHHHHS--TTT-SSHHHHHHHHHHHHHHHHHHSHHHHHHHHHHHHHHHTSSHHHHHHHHHHHHHHHHHHHH-TT----HHHHHHHHHHHHHHHHHHHHHHH-S--GGGSHHHHHHHHHHHHHHHHHHHHHHHHHHHHTS-GGG--